Protein AF-F7NF60-F1 (afdb_monomer_lite)

Foldseek 3Di:
DVVVVVVVVVVVVVPVPQLAFLQQDWQVNCCVPQNDFQWFQFPVRDIDGPVRCVVPVVVPTHTQWTWTWDDAPNKIKIKIWGFPHPDGPTTTAKMKIFIPDWDFLQCVCSRCVSCLCQLVPPQKFKWKALDDPDDPDPPNPQSIKIKIWRQDQNHPPRNQKTKMKIFQWDDPNDHDNDP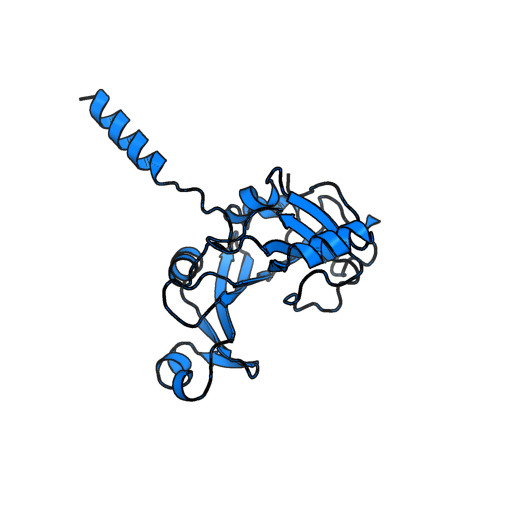VVDDLGITTRMMMIHIDGPVVVVVCVVVVRTGTDPSSND

Radius of gyration: 18.77 Å; chains: 1; bounding box: 62×38×53 Å

Organism: NCBI:txid1009370

Structure (mmCIF, N/CA/C/O backbone):
data_AF-F7NF60-F1
#
_entry.id   AF-F7NF60-F1
#
loop_
_atom_site.group_PDB
_atom_site.id
_atom_site.type_symbol
_atom_site.label_atom_id
_atom_site.label_alt_id
_atom_site.label_comp_id
_atom_site.label_asym_id
_atom_site.label_entity_id
_atom_site.label_seq_id
_atom_site.pdbx_PDB_ins_code
_atom_site.Cartn_x
_atom_site.Cartn_y
_atom_site.Cartn_z
_atom_site.occupancy
_atom_site.B_iso_or_equiv
_atom_site.auth_seq_id
_atom_site.auth_comp_id
_atom_site.auth_asym_id
_atom_site.auth_atom_id
_atom_site.pdbx_PDB_model_num
ATOM 1 N N . MET A 1 1 ? 42.560 -0.668 25.501 1.00 49.97 1 MET A N 1
ATOM 2 C CA . MET A 1 1 ? 41.989 -1.554 24.456 1.00 49.97 1 MET A CA 1
ATOM 3 C C . MET A 1 1 ? 40.495 -1.840 24.624 1.00 49.97 1 MET A C 1
ATOM 5 O O . MET A 1 1 ? 39.775 -1.665 23.655 1.00 49.97 1 MET A O 1
ATOM 9 N N . LYS A 1 2 ? 39.981 -2.180 25.821 1.00 48.38 2 LYS A N 1
ATOM 10 C CA . LYS A 1 2 ? 38.532 -2.433 26.031 1.00 48.38 2 LYS A CA 1
ATOM 11 C C . LYS A 1 2 ? 37.6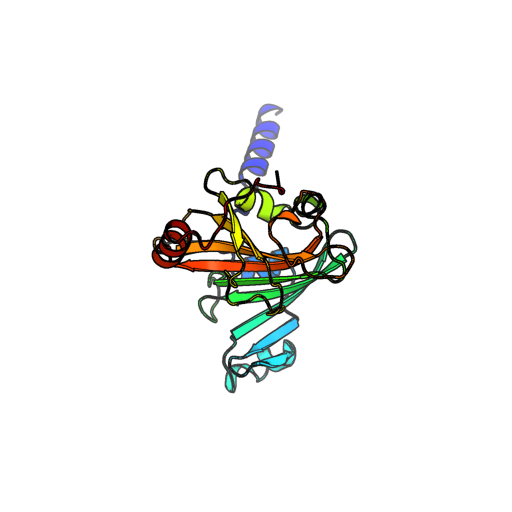06 -1.245 25.688 1.00 48.38 2 LYS A C 1
ATOM 13 O O . LYS A 1 2 ? 36.500 -1.457 25.214 1.00 48.38 2 LYS A O 1
ATOM 18 N N . LYS A 1 3 ? 38.073 -0.001 25.861 1.00 49.25 3 LYS A N 1
ATOM 19 C CA . LYS A 1 3 ? 37.287 1.220 25.581 1.00 49.25 3 LYS A CA 1
ATOM 20 C C . LYS A 1 3 ? 37.088 1.518 24.083 1.00 49.25 3 LYS A C 1
ATOM 22 O O . LYS A 1 3 ? 36.120 2.175 23.733 1.00 49.25 3 LYS A O 1
ATOM 27 N N . ILE A 1 4 ? 37.966 1.014 23.209 1.00 55.53 4 ILE A N 1
ATOM 28 C CA . ILE A 1 4 ? 37.877 1.231 21.750 1.00 55.53 4 ILE A CA 1
ATOM 29 C C . ILE A 1 4 ? 36.859 0.266 21.123 1.00 55.53 4 ILE A C 1
ATOM 31 O O . ILE A 1 4 ? 36.095 0.658 20.249 1.00 55.53 4 ILE A O 1
ATOM 35 N N . ILE A 1 5 ? 36.770 -0.964 21.642 1.00 58.00 5 ILE A N 1
ATOM 36 C CA . ILE A 1 5 ? 35.814 -1.980 21.169 1.00 58.00 5 ILE A CA 1
ATOM 37 C C . ILE A 1 5 ? 34.362 -1.543 21.434 1.00 58.00 5 ILE A C 1
ATOM 39 O O . ILE A 1 5 ? 33.498 -1.714 20.578 1.00 58.00 5 ILE A O 1
ATOM 43 N N . ILE A 1 6 ? 34.104 -0.903 22.581 1.00 56.91 6 ILE A N 1
ATOM 44 C CA . ILE A 1 6 ? 32.772 -0.384 22.935 1.00 56.91 6 ILE A CA 1
ATOM 45 C C . ILE A 1 6 ? 32.357 0.769 22.005 1.00 56.91 6 ILE A C 1
ATOM 47 O O . ILE A 1 6 ? 31.198 0.845 21.605 1.00 56.91 6 ILE A O 1
ATOM 51 N N . LEU A 1 7 ? 33.299 1.631 21.605 1.00 52.34 7 LEU A N 1
ATOM 52 C CA . LEU A 1 7 ? 33.019 2.758 20.711 1.00 52.34 7 LEU A CA 1
ATOM 53 C C . LEU A 1 7 ? 32.683 2.291 19.282 1.00 52.34 7 LEU A C 1
ATOM 55 O O . LEU A 1 7 ? 31.772 2.833 18.660 1.00 52.34 7 LEU A O 1
ATOM 59 N N . CYS A 1 8 ? 33.356 1.245 18.788 1.00 54.53 8 CYS A N 1
ATOM 60 C CA . CYS A 1 8 ? 33.035 0.635 17.495 1.00 54.53 8 CYS A CA 1
ATOM 61 C C . CYS A 1 8 ? 31.668 -0.072 17.501 1.00 54.53 8 CYS A C 1
ATOM 63 O O . CYS A 1 8 ? 30.935 0.037 16.521 1.00 54.53 8 CYS A O 1
ATOM 65 N N . MET A 1 9 ? 31.279 -0.728 18.604 1.00 50.41 9 MET A N 1
ATOM 66 C CA . MET A 1 9 ? 29.933 -1.308 18.742 1.00 50.41 9 MET A CA 1
ATOM 67 C C . MET A 1 9 ? 28.836 -0.237 18.818 1.00 50.41 9 MET A C 1
ATOM 69 O O . MET A 1 9 ? 27.800 -0.400 18.178 1.00 50.41 9 MET A O 1
ATOM 73 N N . LEU A 1 10 ? 29.061 0.878 19.526 1.00 49.94 10 LEU A N 1
ATOM 74 C CA . LEU A 1 10 ? 28.097 1.986 19.557 1.00 49.94 10 LEU A CA 1
ATOM 75 C C . LEU A 1 10 ? 27.949 2.676 18.189 1.00 49.94 10 LEU A C 1
ATOM 77 O O . LEU A 1 10 ? 26.832 3.021 17.812 1.00 49.94 10 LEU A O 1
ATOM 81 N N . MET A 1 11 ? 29.033 2.835 17.418 1.00 45.84 11 MET A N 1
ATOM 82 C CA . MET A 1 11 ? 28.955 3.380 16.051 1.00 45.84 11 MET A CA 1
ATOM 83 C C . MET A 1 11 ? 28.255 2.435 15.068 1.00 45.84 11 MET A C 1
ATOM 85 O O . MET A 1 11 ? 27.579 2.907 14.158 1.00 45.84 11 MET A O 1
ATOM 89 N N . MET A 1 12 ? 28.372 1.116 15.251 1.00 44.16 12 MET A N 1
ATOM 90 C CA . MET A 1 12 ? 27.639 0.147 14.429 1.00 44.16 12 MET A CA 1
ATOM 91 C C . MET A 1 12 ? 26.138 0.124 14.752 1.00 44.16 12 MET A C 1
ATOM 93 O O . MET A 1 12 ? 25.334 -0.047 13.840 1.00 44.16 12 MET A O 1
ATOM 97 N N . MET A 1 13 ? 25.741 0.374 16.007 1.00 44.25 13 MET A N 1
ATOM 98 C CA . MET A 1 13 ? 24.322 0.506 16.372 1.00 44.25 13 MET A CA 1
ATOM 99 C C . MET A 1 13 ? 23.700 1.844 15.942 1.00 44.25 13 MET A C 1
ATOM 101 O O . MET A 1 13 ? 22.489 1.912 15.758 1.00 44.25 13 MET A O 1
ATOM 105 N N . ALA A 1 14 ? 24.501 2.893 15.724 1.00 39.91 14 ALA A N 1
ATOM 106 C CA . ALA A 1 14 ? 24.005 4.204 15.292 1.00 39.91 14 ALA A CA 1
ATOM 107 C C . ALA A 1 14 ? 23.584 4.266 13.807 1.00 39.91 14 ALA A C 1
ATOM 109 O O . ALA A 1 14 ? 22.922 5.220 13.408 1.00 39.91 14 ALA A O 1
ATOM 110 N N . ASN A 1 15 ? 23.926 3.253 12.999 1.00 38.59 15 ASN A N 1
ATOM 111 C CA . ASN A 1 15 ? 23.536 3.159 11.585 1.00 38.59 15 ASN A CA 1
ATOM 112 C C . ASN A 1 15 ? 22.403 2.158 11.316 1.00 38.59 15 ASN A C 1
ATOM 114 O O . ASN A 1 15 ? 22.020 1.973 10.161 1.00 38.59 15 ASN A O 1
ATOM 118 N N . ALA A 1 16 ? 21.804 1.572 12.356 1.00 37.06 16 ALA A N 1
ATOM 119 C CA . ALA A 1 16 ? 20.465 1.000 12.247 1.00 37.06 16 ALA A CA 1
ATOM 120 C C . ALA A 1 16 ? 19.450 2.154 12.242 1.00 37.06 16 ALA A C 1
ATOM 122 O O . ALA A 1 16 ? 18.629 2.295 13.146 1.00 37.06 16 ALA A O 1
ATOM 123 N N . GLY A 1 17 ? 19.572 3.039 11.246 1.00 36.50 17 GLY A N 1
ATOM 124 C CA . GLY A 1 17 ? 18.551 4.024 10.945 1.00 36.50 17 GLY A CA 1
ATOM 125 C C . GLY A 1 17 ? 17.255 3.255 10.778 1.00 36.50 17 GLY A C 1
ATOM 126 O O . GLY A 1 17 ? 17.167 2.365 9.932 1.00 36.50 17 GLY A O 1
ATOM 127 N N . VAL A 1 18 ? 16.303 3.533 11.660 1.00 40.84 18 VAL A N 1
ATOM 128 C CA . VAL A 1 18 ? 14.981 2.931 11.621 1.00 40.84 18 VAL A CA 1
ATOM 129 C C . VAL A 1 18 ? 14.445 3.209 10.219 1.00 40.84 18 VAL A C 1
ATOM 131 O O . VAL A 1 18 ? 14.271 4.373 9.857 1.00 40.84 18 VAL A O 1
ATOM 134 N N . SER A 1 19 ? 14.288 2.165 9.400 1.00 38.66 19 SER A N 1
ATOM 135 C CA . SER A 1 19 ? 13.599 2.260 8.113 1.00 38.66 19 SER A CA 1
ATOM 136 C C . SER A 1 19 ? 12.158 2.631 8.437 1.00 38.66 19 SER A C 1
ATOM 138 O O . SER A 1 19 ? 11.336 1.778 8.759 1.00 38.66 19 SER A O 1
ATOM 140 N N . GLN A 1 20 ? 11.896 3.931 8.536 1.00 42.53 20 GLN A N 1
ATOM 141 C CA . GLN A 1 20 ? 10.621 4.461 8.977 1.00 42.53 20 GLN A CA 1
ATOM 142 C C . GLN A 1 20 ? 9.961 5.182 7.807 1.00 42.53 20 GLN A C 1
ATOM 144 O O . GLN A 1 20 ? 10.386 6.246 7.349 1.00 42.53 20 GLN A O 1
ATOM 149 N N . ALA A 1 21 ? 8.869 4.542 7.395 1.00 54.62 21 ALA A N 1
ATOM 150 C CA . ALA A 1 21 ? 7.923 4.860 6.340 1.00 54.62 21 ALA A CA 1
ATOM 151 C C . ALA A 1 21 ? 8.315 4.363 4.945 1.00 54.62 21 ALA A C 1
ATOM 153 O O . ALA A 1 21 ? 9.130 4.956 4.249 1.00 54.62 21 ALA A O 1
ATOM 154 N N . ALA A 1 22 ? 7.565 3.364 4.479 1.00 71.12 22 ALA A N 1
ATOM 155 C CA . ALA A 1 22 ? 7.628 2.807 3.129 1.00 71.12 22 ALA A CA 1
ATOM 156 C C . ALA A 1 22 ? 7.441 3.861 2.002 1.00 71.12 22 ALA A C 1
ATOM 158 O O . ALA A 1 22 ? 7.653 3.590 0.826 1.00 71.12 22 ALA A O 1
ATOM 159 N N . LEU A 1 23 ? 6.999 5.083 2.327 1.00 82.69 23 LEU A N 1
ATOM 160 C CA . LEU A 1 23 ? 6.849 6.195 1.376 1.00 82.69 23 LEU A CA 1
ATOM 161 C C . LEU A 1 23 ? 8.061 7.149 1.337 1.00 82.69 23 LEU A C 1
ATOM 163 O O . LEU A 1 23 ? 8.155 7.978 0.430 1.00 82.69 23 LEU A O 1
ATOM 167 N N . ASN A 1 24 ? 8.991 7.017 2.288 1.00 85.44 24 ASN A N 1
ATOM 168 C CA . ASN A 1 24 ? 10.323 7.633 2.262 1.00 85.44 24 ASN A CA 1
ATOM 169 C C . ASN A 1 24 ? 11.320 6.839 1.419 1.00 85.44 24 ASN A C 1
ATOM 171 O O . ASN A 1 24 ? 12.408 7.335 1.126 1.00 85.44 24 ASN A O 1
ATOM 175 N N . ASP A 1 25 ? 10.955 5.621 1.033 1.00 87.88 25 ASP A N 1
ATOM 176 C CA . ASP A 1 25 ? 11.783 4.787 0.186 1.00 87.88 25 ASP A CA 1
ATOM 177 C C . ASP A 1 25 ? 11.941 5.363 -1.216 1.00 87.88 25 ASP A C 1
ATOM 179 O O . ASP A 1 25 ? 11.086 6.087 -1.734 1.00 87.88 25 ASP A O 1
ATOM 183 N N . THR A 1 26 ? 13.046 4.994 -1.851 1.00 90.19 26 THR A N 1
ATOM 184 C CA . THR A 1 26 ? 13.327 5.268 -3.254 1.00 90.19 26 THR A CA 1
ATOM 185 C C . THR A 1 26 ? 13.368 3.968 -4.040 1.00 90.19 26 THR A C 1
ATOM 187 O O . THR A 1 26 ? 13.324 2.868 -3.488 1.00 90.19 26 THR A O 1
ATOM 190 N N . ARG A 1 27 ? 13.484 4.061 -5.365 1.00 87.06 27 ARG A N 1
ATOM 191 C CA . ARG A 1 27 ? 13.656 2.872 -6.208 1.00 87.06 27 ARG A CA 1
ATOM 192 C C . ARG A 1 27 ? 14.850 2.018 -5.773 1.00 87.06 27 ARG A C 1
ATOM 194 O O . ARG A 1 27 ? 14.764 0.795 -5.783 1.00 87.06 27 ARG A O 1
ATOM 201 N N . GLU A 1 28 ? 15.936 2.660 -5.357 1.00 87.50 28 GLU A N 1
ATOM 202 C CA . GLU A 1 28 ? 17.164 2.001 -4.919 1.00 87.50 28 GLU A CA 1
ATOM 203 C C . GLU A 1 28 ? 17.010 1.319 -3.554 1.00 87.50 28 GLU A C 1
ATOM 205 O O . GLU A 1 28 ? 17.554 0.233 -3.357 1.00 87.50 28 GLU A O 1
ATOM 210 N N . THR A 1 29 ? 16.293 1.926 -2.599 1.00 89.62 29 THR A N 1
ATOM 211 C CA . THR A 1 29 ? 16.038 1.275 -1.301 1.00 89.62 29 THR A CA 1
ATOM 212 C C . THR A 1 29 ? 15.074 0.101 -1.466 1.00 89.62 29 THR A C 1
ATOM 214 O O . THR A 1 29 ? 15.376 -0.985 -0.977 1.00 89.62 29 THR A O 1
ATOM 217 N N . ILE A 1 30 ? 14.018 0.259 -2.274 1.00 91.38 30 ILE A N 1
ATOM 218 C CA . ILE A 1 30 ? 13.082 -0.822 -2.612 1.00 91.38 30 ILE A CA 1
ATOM 219 C C . ILE A 1 30 ? 13.802 -2.005 -3.264 1.00 91.38 30 ILE A C 1
ATOM 221 O O . ILE A 1 30 ? 13.613 -3.146 -2.848 1.00 91.38 30 ILE A O 1
ATOM 225 N N . ALA A 1 31 ? 14.648 -1.757 -4.267 1.00 88.69 31 ALA A N 1
ATOM 226 C CA . ALA A 1 31 ? 15.387 -2.828 -4.931 1.00 88.69 31 ALA A CA 1
ATOM 227 C C . ALA A 1 31 ? 16.356 -3.550 -3.978 1.00 88.69 31 ALA A C 1
ATOM 229 O O . ALA A 1 31 ? 16.548 -4.760 -4.086 1.00 88.69 31 ALA A O 1
ATOM 230 N N . ARG A 1 32 ? 16.943 -2.822 -3.021 1.00 89.50 32 ARG A N 1
ATOM 231 C CA . ARG A 1 32 ? 17.837 -3.387 -2.003 1.00 89.50 32 ARG A CA 1
ATOM 232 C C . ARG A 1 32 ? 17.097 -4.278 -1.009 1.00 89.50 32 ARG A C 1
ATOM 234 O O . ARG A 1 32 ? 17.634 -5.305 -0.614 1.00 89.50 32 ARG A O 1
ATOM 241 N N . GLU A 1 33 ? 15.904 -3.869 -0.589 1.00 87.44 33 GLU A N 1
ATOM 242 C CA . GLU A 1 33 ? 15.136 -4.568 0.442 1.00 87.44 33 GLU A CA 1
ATOM 243 C C . GLU A 1 33 ? 14.332 -5.747 -0.120 1.00 87.44 33 GLU A C 1
ATOM 245 O O . GLU A 1 33 ? 14.333 -6.831 0.460 1.00 87.44 33 GLU A O 1
ATOM 250 N N . TYR A 1 34 ? 13.694 -5.563 -1.278 1.00 89.56 34 TYR A N 1
ATOM 251 C CA . TYR A 1 34 ? 12.741 -6.524 -1.850 1.00 89.56 34 TYR A CA 1
ATOM 252 C C . TYR A 1 34 ? 13.247 -7.198 -3.132 1.00 89.56 34 TYR A C 1
ATOM 254 O O . TYR A 1 34 ? 12.542 -8.010 -3.735 1.00 89.56 34 TYR A O 1
ATOM 262 N N . GLY A 1 35 ? 14.465 -6.865 -3.559 1.00 90.25 35 GLY A N 1
ATOM 263 C CA . GLY A 1 35 ? 15.045 -7.319 -4.815 1.00 90.25 35 GLY A CA 1
ATOM 264 C C . GLY A 1 35 ? 14.599 -6.495 -6.023 1.00 90.25 35 GLY A C 1
ATOM 265 O O . GLY A 1 35 ? 13.656 -5.702 -5.988 1.00 90.25 35 GLY A O 1
ATOM 266 N N . GLU A 1 36 ? 15.294 -6.708 -7.135 1.00 91.75 36 GLU A N 1
ATOM 267 C CA . GLU A 1 36 ? 15.008 -6.052 -8.410 1.00 91.75 36 GLU A CA 1
ATOM 268 C C . GLU A 1 36 ? 13.589 -6.342 -8.921 1.00 91.75 36 GLU A C 1
ATOM 270 O O . GLU A 1 36 ? 13.072 -7.458 -8.801 1.00 91.75 36 GLU A O 1
ATOM 275 N N . TYR A 1 37 ? 12.981 -5.341 -9.562 1.00 93.69 37 TYR A N 1
ATOM 276 C CA . TYR A 1 37 ? 11.684 -5.510 -10.212 1.00 93.69 37 TYR A CA 1
ATOM 277 C C . TYR A 1 37 ? 11.768 -6.553 -11.339 1.00 93.69 37 TYR A C 1
ATOM 279 O O . TYR A 1 37 ? 12.808 -6.753 -11.970 1.00 93.69 37 TYR A O 1
ATOM 287 N N . ARG A 1 38 ? 10.651 -7.229 -11.605 1.00 94.00 38 ARG A N 1
ATOM 288 C CA . ARG A 1 38 ? 10.525 -8.250 -12.655 1.00 94.00 38 ARG A CA 1
ATOM 289 C C . ARG A 1 38 ? 9.724 -7.748 -13.847 1.00 94.00 38 ARG A C 1
ATOM 291 O O . ARG A 1 38 ? 10.049 -8.085 -14.985 1.00 94.00 38 ARG A O 1
ATOM 298 N N . ILE A 1 39 ? 8.697 -6.944 -13.577 1.00 96.06 39 ILE A N 1
ATOM 299 C CA . ILE A 1 39 ? 7.756 -6.432 -14.574 1.00 96.06 39 ILE A CA 1
ATOM 300 C C . ILE A 1 39 ? 7.588 -4.923 -14.382 1.00 96.06 39 ILE A C 1
ATOM 302 O O . ILE A 1 39 ? 7.508 -4.443 -13.250 1.00 96.06 39 ILE A O 1
ATOM 306 N N . VAL A 1 40 ? 7.514 -4.185 -15.488 1.00 95.38 40 VAL A N 1
ATOM 307 C CA . VAL A 1 40 ? 7.021 -2.803 -15.521 1.00 95.38 40 VAL A CA 1
ATOM 308 C C . VAL A 1 40 ? 5.583 -2.823 -16.010 1.00 95.38 40 VAL A C 1
ATOM 310 O O . VAL A 1 40 ? 5.273 -3.491 -16.993 1.00 95.38 40 VAL A O 1
ATOM 313 N N . ILE A 1 41 ? 4.715 -2.100 -15.315 1.00 94.62 41 ILE A N 1
ATOM 314 C CA . ILE A 1 41 ? 3.355 -1.815 -15.764 1.00 94.62 41 ILE A CA 1
ATOM 315 C C . ILE A 1 41 ? 3.369 -0.371 -16.251 1.00 94.62 41 ILE A C 1
ATOM 317 O O . ILE A 1 41 ? 3.707 0.537 -15.481 1.00 94.62 41 ILE A O 1
ATOM 321 N N . ASP A 1 42 ? 3.071 -0.158 -17.526 1.00 93.94 42 ASP A N 1
ATOM 322 C CA . ASP A 1 42 ? 3.028 1.182 -18.101 1.00 93.94 42 ASP A CA 1
ATOM 323 C C . ASP A 1 42 ? 1.693 1.896 -17.829 1.00 93.94 42 ASP A C 1
ATOM 325 O O . ASP A 1 42 ? 0.821 1.403 -17.112 1.00 93.94 42 ASP A O 1
ATOM 329 N N . ARG A 1 43 ? 1.559 3.122 -18.338 1.00 91.69 43 ARG A N 1
ATOM 330 C CA . ARG A 1 43 ? 0.356 3.947 -18.141 1.00 91.69 43 ARG A CA 1
ATOM 331 C C . ARG A 1 43 ? -0.882 3.447 -18.883 1.00 91.69 43 ARG A C 1
ATOM 333 O O . ARG A 1 43 ? -1.971 3.881 -18.518 1.00 91.69 43 ARG A O 1
ATOM 340 N N . ASP A 1 44 ? -0.709 2.548 -19.844 1.00 92.56 44 ASP A N 1
ATOM 341 C CA . ASP A 1 44 ? -1.784 1.910 -20.602 1.00 92.56 44 ASP A CA 1
ATOM 342 C C . ASP A 1 44 ? -2.108 0.507 -20.040 1.00 92.56 44 ASP A C 1
ATOM 344 O O . ASP A 1 44 ? -2.815 -0.274 -20.672 1.00 92.56 44 ASP A O 1
ATOM 348 N N . ASP A 1 45 ? -1.598 0.197 -18.838 1.00 90.62 45 ASP A N 1
ATOM 349 C CA . ASP A 1 45 ? -1.720 -1.085 -18.130 1.00 90.62 45 ASP A CA 1
ATOM 350 C C . ASP A 1 45 ? -1.090 -2.279 -18.878 1.00 90.62 45 ASP A C 1
ATOM 352 O O . ASP A 1 45 ? -1.370 -3.446 -18.583 1.00 90.62 45 ASP A O 1
ATOM 356 N N . GLN A 1 46 ? -0.180 -2.015 -19.826 1.00 93.88 46 GLN A N 1
ATOM 357 C CA . GLN A 1 46 ? 0.594 -3.073 -20.467 1.00 93.88 46 GLN A CA 1
ATOM 358 C C . GLN A 1 46 ? 1.754 -3.508 -19.576 1.00 93.88 46 GLN A C 1
ATOM 360 O O . GLN A 1 46 ? 2.398 -2.711 -18.885 1.00 93.88 46 GLN A O 1
ATOM 365 N N . ARG A 1 47 ? 2.029 -4.813 -19.604 1.00 95.31 47 ARG A N 1
ATOM 366 C CA . ARG A 1 47 ? 3.062 -5.449 -18.787 1.00 95.31 47 ARG A CA 1
ATOM 367 C C . ARG A 1 47 ? 4.276 -5.766 -19.637 1.00 95.31 47 ARG A C 1
ATOM 369 O O . ARG A 1 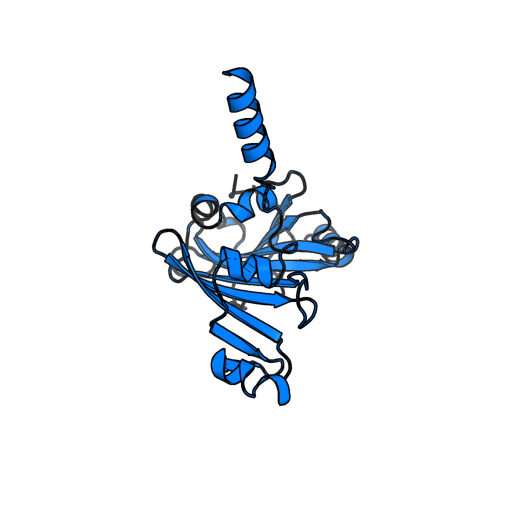47 ? 4.182 -6.514 -20.604 1.00 95.31 47 ARG A O 1
ATOM 376 N N . TRP A 1 48 ? 5.418 -5.272 -19.194 1.00 96.62 48 TRP A N 1
ATOM 377 C CA . TRP A 1 48 ? 6.701 -5.448 -19.852 1.00 96.62 48 TRP A CA 1
ATOM 378 C C . TRP A 1 48 ? 7.627 -6.237 -18.942 1.00 96.62 48 TRP A C 1
ATOM 380 O O . TRP A 1 48 ? 7.823 -5.868 -17.781 1.00 96.62 48 TRP A O 1
ATOM 390 N N . ALA A 1 49 ? 8.239 -7.304 -19.453 1.00 96.25 49 ALA A N 1
ATOM 391 C CA . ALA A 1 49 ? 9.341 -7.940 -18.740 1.00 96.25 49 ALA A CA 1
ATOM 392 C C . ALA A 1 49 ? 10.498 -6.939 -18.590 1.00 96.25 49 ALA A C 1
ATOM 394 O O . ALA A 1 49 ? 10.757 -6.160 -19.507 1.00 96.25 49 ALA A O 1
ATOM 395 N N . LYS A 1 50 ? 11.233 -6.981 -17.470 1.00 94.25 50 LYS A N 1
ATOM 396 C CA . LYS A 1 50 ? 12.354 -6.058 -17.203 1.00 94.25 50 LYS A CA 1
ATOM 397 C C . LYS A 1 50 ? 13.318 -5.917 -18.391 1.00 94.25 50 LYS A C 1
ATOM 399 O O . LYS A 1 50 ? 13.581 -4.803 -18.829 1.00 94.25 50 LYS A O 1
ATOM 404 N N . ALA A 1 51 ? 13.769 -7.034 -18.965 1.00 95.88 51 ALA A N 1
ATOM 405 C CA . ALA A 1 51 ? 14.694 -7.023 -20.103 1.00 95.88 51 ALA A CA 1
ATOM 406 C C . ALA A 1 51 ? 14.102 -6.356 -21.361 1.00 95.88 51 ALA A C 1
ATOM 408 O O . ALA A 1 51 ? 14.804 -5.671 -22.108 1.00 95.88 51 ALA A O 1
ATOM 409 N N . GLU A 1 52 ? 12.800 -6.523 -21.601 1.00 96.31 52 GLU A N 1
ATOM 410 C CA . GLU A 1 52 ? 12.116 -5.870 -22.717 1.00 96.31 52 GLU A CA 1
ATOM 411 C C . GLU A 1 52 ? 11.956 -4.367 -22.471 1.00 96.31 52 GLU A C 1
ATOM 413 O O . GLU A 1 52 ? 12.206 -3.550 -23.363 1.00 96.31 52 GLU A O 1
ATOM 418 N N . TRP A 1 53 ? 11.585 -4.000 -21.244 1.00 95.38 53 TRP A N 1
ATOM 419 C CA . TRP A 1 53 ? 11.461 -2.609 -20.840 1.00 95.38 53 TRP A CA 1
ATOM 420 C C . TRP A 1 53 ? 12.776 -1.857 -21.025 1.00 95.38 53 TRP A C 1
ATOM 422 O O . TRP A 1 53 ? 12.790 -0.815 -21.675 1.00 95.38 53 TRP A O 1
ATOM 432 N N . GLU A 1 54 ? 13.875 -2.415 -20.514 1.00 93.31 54 GLU A N 1
ATOM 433 C CA . GLU A 1 54 ? 15.207 -1.802 -20.533 1.00 93.31 54 GLU A CA 1
ATOM 434 C C . GLU A 1 54 ? 15.790 -1.699 -21.948 1.00 93.31 54 GLU A C 1
ATOM 436 O O . GLU A 1 54 ? 16.445 -0.708 -22.276 1.00 93.31 54 GLU A O 1
ATOM 441 N N . SER A 1 55 ? 15.510 -2.677 -22.814 1.00 96.19 55 SER A N 1
ATOM 442 C CA . SER A 1 55 ? 15.996 -2.662 -24.198 1.00 96.19 55 SER A CA 1
ATOM 443 C C . SER A 1 55 ? 15.208 -1.716 -25.109 1.00 96.19 55 SER A C 1
ATOM 445 O O . SER A 1 55 ? 15.815 -1.000 -25.912 1.00 96.19 55 SER A O 1
ATOM 447 N N . LYS A 1 56 ? 13.871 -1.696 -25.008 1.00 94.56 56 LYS A N 1
ATOM 448 C CA . LYS A 1 56 ? 13.022 -0.933 -25.941 1.00 94.56 56 LYS A CA 1
ATOM 449 C C . LYS A 1 56 ? 11.746 -0.335 -25.343 1.00 94.56 56 LYS A C 1
ATOM 451 O O . LYS A 1 56 ? 11.299 0.685 -25.860 1.00 94.56 56 LYS A O 1
ATOM 456 N N . GLY A 1 57 ? 11.160 -0.918 -24.295 1.00 91.12 57 GLY A N 1
ATOM 457 C CA . GLY A 1 57 ? 9.833 -0.517 -23.797 1.00 91.12 57 GLY A CA 1
ATOM 458 C C . GLY A 1 57 ? 9.742 0.961 -23.398 1.00 91.12 57 GLY A C 1
ATOM 459 O O . GLY A 1 57 ? 8.802 1.648 -23.800 1.00 91.12 57 GLY A O 1
ATOM 460 N N . TRP A 1 58 ? 10.776 1.493 -22.735 1.00 91.44 58 TRP A N 1
ATOM 461 C CA . TRP A 1 58 ? 10.826 2.901 -22.302 1.00 91.44 58 TRP A CA 1
ATOM 462 C C . TRP A 1 58 ? 10.754 3.925 -23.448 1.00 91.44 58 TRP A C 1
ATOM 464 O O . TRP A 1 58 ? 10.469 5.098 -23.213 1.00 91.44 58 TRP A O 1
ATOM 474 N N . ARG A 1 59 ? 11.022 3.507 -24.693 1.00 94.19 59 ARG A N 1
ATOM 475 C CA . ARG A 1 59 ? 10.928 4.377 -25.876 1.00 94.19 59 ARG A CA 1
ATOM 476 C C . ARG A 1 59 ? 9.489 4.577 -26.344 1.00 94.19 59 ARG A C 1
ATOM 478 O O . ARG A 1 59 ? 9.210 5.574 -27.001 1.00 94.19 59 ARG A O 1
ATOM 485 N N . TYR A 1 60 ? 8.605 3.629 -26.036 1.00 92.50 60 TYR A N 1
ATOM 486 C CA . TYR A 1 60 ? 7.227 3.598 -26.531 1.00 92.50 60 TYR A CA 1
ATOM 487 C C . TYR A 1 60 ? 6.208 3.987 -25.465 1.00 92.50 60 TYR A C 1
ATOM 489 O O . TYR A 1 60 ? 5.160 4.532 -25.799 1.00 92.50 60 TYR A O 1
ATOM 497 N N . ALA A 1 61 ? 6.521 3.742 -24.194 1.00 93.56 61 ALA A N 1
ATOM 498 C CA . ALA A 1 61 ? 5.601 3.964 -23.092 1.00 93.56 61 ALA A CA 1
ATOM 499 C C . ALA A 1 61 ? 6.301 4.587 -21.878 1.00 93.56 61 ALA A C 1
ATOM 501 O O . ALA A 1 61 ? 7.527 4.654 -21.788 1.00 93.56 61 ALA A O 1
ATOM 502 N N . LYS A 1 62 ? 5.500 5.048 -20.914 1.00 93.12 62 LYS A N 1
ATOM 503 C CA . LYS A 1 62 ? 5.983 5.553 -19.621 1.00 93.12 62 LYS A CA 1
ATOM 504 C C . LYS A 1 62 ? 5.601 4.582 -18.520 1.00 93.12 62 LYS A C 1
ATOM 506 O O . LYS A 1 62 ? 4.438 4.191 -18.441 1.00 93.12 62 LYS A O 1
ATOM 511 N N . ALA A 1 63 ? 6.541 4.269 -17.634 1.00 92.56 63 ALA A N 1
ATOM 512 C CA . ALA A 1 63 ? 6.257 3.435 -16.478 1.00 92.56 63 ALA A CA 1
ATOM 513 C C . ALA A 1 63 ? 5.185 4.091 -15.587 1.00 92.56 63 ALA A C 1
ATOM 515 O O . ALA A 1 63 ? 5.225 5.298 -15.311 1.00 92.56 63 ALA A O 1
ATOM 516 N N . ALA A 1 64 ? 4.226 3.289 -15.132 1.00 92.38 64 ALA A N 1
ATOM 517 C CA . ALA A 1 64 ? 3.267 3.662 -14.099 1.00 92.38 64 ALA A CA 1
ATOM 518 C C . ALA A 1 64 ? 3.624 3.015 -12.758 1.00 92.38 64 ALA A C 1
ATOM 520 O O . ALA A 1 64 ? 3.524 3.666 -11.714 1.00 92.38 64 ALA A O 1
ATOM 521 N N . SER A 1 65 ? 4.056 1.751 -12.782 1.00 93.81 65 SER A N 1
ATOM 522 C CA . SER A 1 65 ? 4.494 1.028 -11.591 1.00 93.81 65 SER A CA 1
ATOM 523 C C . SER A 1 65 ? 5.437 -0.132 -11.913 1.00 93.81 65 SER A C 1
ATOM 525 O O . SER A 1 65 ? 5.583 -0.551 -13.060 1.00 93.81 65 SER A O 1
ATOM 527 N N . TYR A 1 66 ? 6.086 -0.637 -10.871 1.00 94.50 66 TYR A N 1
ATOM 528 C CA . TYR A 1 66 ? 7.104 -1.674 -10.921 1.00 94.50 66 TYR A CA 1
ATOM 529 C C . TYR A 1 66 ? 6.689 -2.832 -10.025 1.00 94.50 66 TYR A C 1
ATOM 531 O O . TYR A 1 66 ? 6.308 -2.625 -8.875 1.00 94.50 66 TYR A O 1
ATOM 539 N N . TRP A 1 67 ? 6.736 -4.051 -10.549 1.00 95.12 67 TRP A N 1
ATOM 540 C CA . TRP A 1 67 ? 6.323 -5.248 -9.830 1.00 95.12 67 TRP A CA 1
ATOM 541 C C . TRP A 1 67 ? 7.542 -6.061 -9.377 1.00 95.12 67 TRP A C 1
ATOM 543 O O . TRP A 1 67 ? 8.359 -6.494 -10.190 1.00 95.12 67 TRP A O 1
ATOM 553 N N . HIS A 1 68 ? 7.628 -6.275 -8.065 1.00 94.94 68 HIS A N 1
ATOM 554 C CA . HIS A 1 68 ? 8.601 -7.086 -7.340 1.00 94.94 68 HIS A CA 1
ATOM 555 C C . HIS A 1 68 ? 7.949 -8.366 -6.791 1.00 94.94 68 HIS A C 1
ATOM 557 O O . HIS A 1 68 ? 6.759 -8.387 -6.466 1.00 94.94 68 HIS A O 1
ATOM 563 N N . MET A 1 69 ? 8.737 -9.432 -6.654 1.00 94.31 69 MET A N 1
ATOM 564 C CA . MET A 1 69 ? 8.311 -10.683 -6.020 1.00 94.31 69 MET A CA 1
ATOM 565 C C . MET A 1 69 ? 9.378 -11.149 -5.039 1.00 94.31 69 MET A C 1
ATOM 567 O O . MET A 1 69 ? 10.552 -11.225 -5.404 1.00 94.31 69 MET A O 1
ATOM 571 N N . PHE A 1 70 ? 8.959 -11.488 -3.826 1.00 94.25 70 PHE A N 1
ATOM 572 C CA . PHE A 1 70 ? 9.838 -11.955 -2.758 1.00 94.25 70 PHE A CA 1
ATOM 573 C C . PHE A 1 70 ? 9.094 -12.908 -1.816 1.00 94.25 70 PHE A C 1
ATOM 575 O O . PHE A 1 70 ? 7.885 -13.097 -1.934 1.00 94.25 70 PHE A O 1
ATOM 582 N N . TRP A 1 71 ? 9.827 -13.520 -0.887 1.00 94.06 71 TRP A N 1
ATOM 583 C CA . TRP A 1 71 ? 9.287 -14.445 0.107 1.00 94.06 71 TRP A CA 1
ATOM 584 C C . TRP A 1 71 ? 9.430 -13.857 1.513 1.00 94.06 71 TRP A C 1
ATOM 586 O O . TRP A 1 71 ? 10.491 -13.339 1.864 1.00 94.06 71 TRP A O 1
ATOM 596 N N . ARG A 1 72 ? 8.386 -13.974 2.337 1.00 91.38 72 ARG A N 1
ATOM 597 C CA . ARG A 1 72 ? 8.409 -13.642 3.772 1.00 91.38 72 ARG A CA 1
ATOM 598 C C . ARG A 1 72 ? 7.823 -14.811 4.548 1.00 91.38 72 ARG A C 1
ATOM 600 O O . ARG A 1 72 ? 6.687 -15.188 4.295 1.00 91.38 72 ARG A O 1
ATOM 607 N N . GLN A 1 73 ? 8.594 -15.386 5.472 1.00 93.31 73 GLN A N 1
ATOM 608 C CA . GLN A 1 73 ? 8.136 -16.488 6.336 1.00 93.31 73 GLN A CA 1
ATOM 609 C C . GLN A 1 73 ? 7.483 -17.655 5.562 1.00 93.31 73 GLN A C 1
ATOM 611 O O . GLN A 1 73 ? 6.488 -18.223 5.994 1.00 93.31 73 GLN A O 1
ATOM 616 N N . GLY A 1 74 ? 8.012 -17.988 4.379 1.00 93.56 74 GLY A N 1
ATOM 617 C CA . GLY A 1 74 ? 7.454 -19.048 3.528 1.00 93.56 74 GLY A CA 1
ATOM 618 C C . GLY A 1 74 ? 6.201 -18.668 2.729 1.00 93.56 74 GLY A C 1
ATOM 619 O O . GLY A 1 74 ? 5.641 -19.532 2.068 1.00 93.56 74 GLY A O 1
ATOM 620 N N . ASN A 1 75 ? 5.782 -17.401 2.739 1.00 94.69 75 ASN A N 1
ATOM 621 C CA . ASN A 1 75 ? 4.665 -16.880 1.951 1.00 94.69 75 ASN A CA 1
ATOM 622 C C . ASN A 1 75 ? 5.194 -16.025 0.791 1.00 94.69 75 ASN A C 1
ATOM 624 O O . ASN A 1 75 ? 6.020 -15.126 1.011 1.00 94.69 75 ASN A O 1
ATOM 628 N N . ALA A 1 76 ? 4.751 -16.301 -0.436 1.00 95.56 76 ALA A N 1
ATOM 629 C CA . ALA A 1 76 ? 5.107 -15.479 -1.582 1.00 95.56 76 ALA A CA 1
ATOM 630 C C . ALA A 1 76 ? 4.345 -14.147 -1.540 1.00 95.56 76 ALA A C 1
ATOM 632 O O . ALA A 1 76 ? 3.135 -14.098 -1.310 1.00 95.56 76 ALA A O 1
ATOM 633 N N . VAL A 1 77 ? 5.060 -13.050 -1.785 1.00 95.25 77 VAL A N 1
ATOM 634 C CA . VAL A 1 77 ? 4.508 -11.695 -1.786 1.00 95.25 77 VAL A CA 1
ATOM 635 C C . VAL A 1 77 ? 4.783 -11.039 -3.130 1.00 95.25 77 VAL A C 1
ATOM 637 O O . VAL A 1 77 ? 5.927 -10.915 -3.576 1.00 95.25 77 VAL A O 1
ATOM 640 N N . GLN A 1 78 ? 3.710 -10.585 -3.769 1.00 95.06 78 GLN A N 1
ATOM 641 C CA . GLN A 1 78 ? 3.764 -9.672 -4.898 1.00 95.06 78 GLN A CA 1
ATOM 642 C C . GLN A 1 78 ? 3.662 -8.242 -4.376 1.00 95.06 78 GLN A C 1
ATOM 644 O O . GLN A 1 78 ? 2.704 -7.895 -3.692 1.00 95.06 78 GLN A O 1
ATOM 649 N N . MET A 1 79 ? 4.603 -7.393 -4.778 1.00 95.25 79 MET A N 1
ATOM 650 C CA . MET A 1 79 ? 4.574 -5.969 -4.469 1.00 95.25 79 MET A CA 1
ATOM 651 C C . MET A 1 79 ? 4.591 -5.137 -5.748 1.00 95.25 79 MET A C 1
ATOM 653 O O . MET A 1 79 ? 5.463 -5.306 -6.595 1.00 95.25 79 MET A O 1
ATOM 657 N N . THR A 1 80 ? 3.638 -4.224 -5.901 1.00 94.69 80 THR A N 1
ATOM 658 C CA . THR A 1 80 ? 3.627 -3.217 -6.966 1.00 94.69 80 THR A CA 1
ATOM 659 C C . THR A 1 80 ? 3.943 -1.852 -6.367 1.00 94.69 80 THR A C 1
ATOM 661 O O . THR A 1 80 ? 3.257 -1.423 -5.444 1.00 94.69 80 THR A O 1
ATOM 664 N N . VAL A 1 81 ? 4.944 -1.159 -6.906 1.00 94.50 81 VAL A N 1
ATOM 665 C CA . VAL A 1 81 ? 5.416 0.138 -6.409 1.00 94.50 81 VAL A CA 1
ATOM 666 C C . VAL A 1 81 ? 5.294 1.194 -7.498 1.00 94.50 81 VAL A C 1
ATOM 668 O O . VAL A 1 81 ? 5.776 1.020 -8.616 1.00 94.50 81 VAL A O 1
ATOM 671 N N . ALA A 1 82 ? 4.648 2.308 -7.175 1.00 93.62 82 ALA A N 1
ATOM 672 C CA . ALA A 1 82 ? 4.603 3.499 -8.009 1.00 93.62 82 ALA A CA 1
ATOM 673 C C . ALA A 1 82 ? 5.474 4.589 -7.381 1.00 93.62 82 ALA A C 1
ATOM 675 O O . ALA A 1 82 ? 5.377 4.842 -6.181 1.00 93.62 82 ALA A O 1
ATOM 676 N N . TYR A 1 83 ? 6.264 5.278 -8.199 1.00 91.81 83 TYR A N 1
ATOM 677 C CA . TYR A 1 83 ? 7.147 6.365 -7.766 1.00 91.81 83 TYR A CA 1
ATOM 678 C C . TYR A 1 83 ? 6.606 7.728 -8.210 1.00 91.81 83 TYR A C 1
ATOM 680 O O . TYR A 1 83 ? 5.763 7.821 -9.105 1.00 91.81 83 TYR A O 1
ATOM 688 N N . ASP A 1 84 ? 7.091 8.799 -7.580 1.00 88.50 84 ASP A N 1
ATOM 689 C CA . ASP A 1 84 ? 6.746 10.179 -7.949 1.00 88.50 84 ASP A CA 1
ATOM 690 C C . ASP A 1 84 ? 7.141 10.536 -9.385 1.00 88.50 84 ASP A C 1
ATOM 692 O O . ASP A 1 84 ? 6.427 11.261 -10.079 1.00 88.50 84 ASP A O 1
ATOM 696 N N . ALA A 1 85 ? 8.285 10.022 -9.822 1.00 84.56 85 ALA A N 1
ATOM 697 C CA . ALA A 1 85 ? 8.811 10.206 -11.158 1.00 84.56 85 ALA A CA 1
ATOM 698 C C . ALA A 1 85 ? 9.606 8.969 -11.579 1.00 84.56 85 ALA A C 1
ATOM 700 O O . ALA A 1 85 ? 10.024 8.159 -10.752 1.00 84.56 85 ALA A O 1
ATOM 701 N N . ASP A 1 86 ? 9.837 8.847 -12.882 1.00 76.06 86 ASP A N 1
ATOM 702 C CA . ASP A 1 86 ? 10.654 7.781 -13.456 1.00 76.06 86 ASP A CA 1
ATOM 703 C C . ASP A 1 86 ? 12.129 8.211 -13.532 1.00 76.06 86 ASP A C 1
ATOM 705 O O . ASP A 1 86 ? 12.690 8.413 -14.606 1.00 76.06 86 ASP A O 1
ATOM 709 N N . LYS A 1 87 ? 12.735 8.475 -12.367 1.00 77.94 87 LYS A N 1
ATOM 710 C CA . LYS A 1 87 ? 14.157 8.843 -12.238 1.00 77.94 87 LYS A CA 1
ATOM 711 C C . LYS A 1 87 ? 14.768 8.300 -10.938 1.00 77.94 87 LYS A C 1
ATOM 713 O O . LYS A 1 87 ? 14.015 8.122 -9.972 1.00 77.94 87 LYS A O 1
ATOM 718 N N . PRO A 1 88 ? 16.099 8.099 -10.880 1.00 74.19 88 PRO A N 1
ATOM 719 C CA . PRO A 1 88 ? 16.791 7.688 -9.658 1.00 74.19 88 PRO A CA 1
ATOM 720 C C . PRO A 1 88 ? 16.482 8.599 -8.464 1.00 74.19 88 PRO A C 1
ATOM 722 O O . PRO A 1 88 ? 16.293 9.809 -8.635 1.00 74.19 88 PRO A O 1
ATOM 725 N N . GLY A 1 89 ? 16.395 8.018 -7.267 1.00 81.88 89 GLY A N 1
ATOM 726 C CA . GLY A 1 89 ? 16.081 8.742 -6.029 1.00 81.88 89 GLY A CA 1
ATOM 727 C C . GLY A 1 89 ? 14.645 9.273 -5.923 1.00 81.88 89 GLY A C 1
ATOM 728 O O . GLY A 1 89 ? 14.341 10.024 -4.999 1.00 81.88 89 GLY A O 1
ATOM 729 N N . SER A 1 90 ? 13.745 8.923 -6.852 1.00 86.62 90 SER A N 1
ATOM 730 C CA . SER A 1 90 ? 12.327 9.278 -6.720 1.00 86.62 90 SER A CA 1
ATOM 731 C C . SER A 1 90 ? 11.694 8.524 -5.562 1.00 86.62 90 SER A C 1
ATOM 733 O O . SER A 1 90 ? 11.794 7.299 -5.494 1.00 86.62 90 SER A O 1
ATOM 735 N N . PHE A 1 91 ? 10.995 9.259 -4.701 1.00 90.75 91 PHE A N 1
ATOM 736 C CA . PHE A 1 91 ? 10.270 8.668 -3.588 1.00 90.75 91 PHE A CA 1
ATOM 737 C C . PHE A 1 91 ? 9.103 7.806 -4.059 1.00 90.75 91 PHE A C 1
ATOM 739 O O . PHE A 1 91 ? 8.457 8.079 -5.083 1.00 90.75 91 PHE A O 1
ATOM 746 N N . VAL A 1 92 ? 8.814 6.779 -3.270 1.00 91.88 92 VAL A N 1
ATOM 747 C CA . VAL A 1 92 ? 7.619 5.962 -3.405 1.00 91.88 92 VAL A CA 1
ATOM 748 C C . VAL A 1 92 ? 6.376 6.836 -3.214 1.00 91.88 92 VAL A C 1
ATOM 750 O O . VAL A 1 92 ? 6.224 7.593 -2.257 1.00 91.88 92 VAL A O 1
ATOM 753 N N . ARG A 1 93 ? 5.448 6.721 -4.160 1.00 91.44 93 ARG A N 1
ATOM 754 C CA . ARG A 1 93 ? 4.122 7.341 -4.107 1.00 91.44 93 ARG A CA 1
ATOM 755 C C . ARG A 1 93 ? 3.087 6.400 -3.508 1.00 91.44 93 ARG A C 1
ATOM 757 O O . ARG A 1 93 ? 2.211 6.861 -2.775 1.00 91.44 93 ARG A O 1
ATOM 764 N N . ALA A 1 94 ? 3.137 5.136 -3.911 1.00 92.88 94 ALA A N 1
ATOM 765 C CA . ALA A 1 94 ? 2.217 4.108 -3.467 1.00 92.88 94 ALA A CA 1
ATOM 766 C C . ALA A 1 94 ? 2.853 2.725 -3.605 1.00 92.88 94 ALA A C 1
ATOM 768 O O . ALA A 1 94 ? 3.631 2.483 -4.529 1.00 92.88 94 ALA A O 1
ATOM 769 N N . GLN A 1 95 ? 2.465 1.825 -2.715 1.00 94.25 95 GLN A N 1
ATOM 770 C CA . GLN A 1 95 ? 2.811 0.415 -2.726 1.00 94.25 95 GLN A CA 1
ATOM 7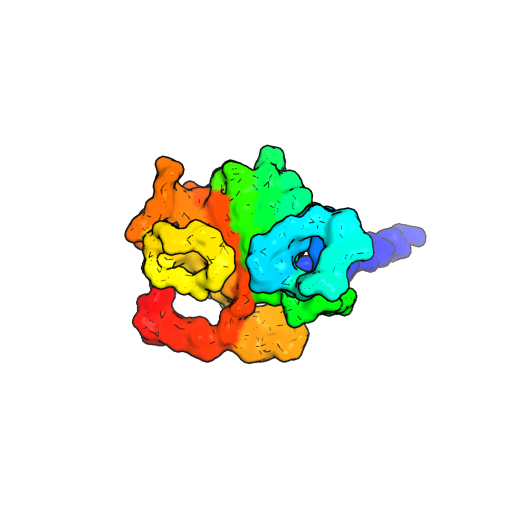71 C C . GLN A 1 95 ? 1.546 -0.414 -2.570 1.00 94.25 95 GLN A C 1
ATOM 773 O O . GLN A 1 95 ? 0.590 0.003 -1.912 1.00 94.25 95 GLN A O 1
ATOM 778 N N . ARG A 1 96 ? 1.552 -1.599 -3.162 1.00 93.94 96 ARG A N 1
ATOM 779 C CA . ARG A 1 96 ? 0.485 -2.585 -3.048 1.00 93.94 96 ARG A CA 1
ATOM 780 C C . ARG A 1 96 ? 1.100 -3.952 -2.871 1.00 93.94 96 ARG A C 1
ATOM 782 O O . ARG A 1 96 ? 1.899 -4.353 -3.709 1.00 93.94 96 ARG A O 1
ATOM 789 N N . TYR A 1 97 ? 0.681 -4.653 -1.835 1.00 94.25 97 TYR A N 1
ATOM 790 C CA . TYR A 1 97 ? 1.166 -5.966 -1.458 1.00 94.25 97 TYR A CA 1
ATOM 791 C C . TYR A 1 97 ? 0.023 -6.961 -1.565 1.00 94.25 97 TYR A C 1
ATOM 793 O O . TYR A 1 97 ? -1.045 -6.742 -0.996 1.00 94.25 97 TYR A O 1
ATOM 801 N N . ILE A 1 98 ? 0.257 -8.051 -2.283 1.00 93.00 98 ILE A N 1
ATOM 802 C CA . ILE A 1 98 ? -0.659 -9.180 -2.408 1.00 93.00 98 ILE A CA 1
ATOM 803 C C . ILE A 1 98 ? 0.092 -10.403 -1.900 1.00 93.00 98 ILE A C 1
ATOM 805 O O . ILE A 1 98 ? 1.170 -10.726 -2.406 1.00 93.00 98 ILE A O 1
ATOM 809 N N . MET A 1 99 ? -0.466 -11.052 -0.885 1.00 92.00 99 MET A N 1
ATOM 810 C CA . MET A 1 99 ? 0.101 -12.265 -0.303 1.00 92.00 99 MET A CA 1
ATOM 811 C C . MET A 1 99 ? -0.547 -13.486 -0.950 1.00 92.00 99 MET A C 1
ATOM 813 O O . MET A 1 99 ? -1.757 -13.493 -1.186 1.00 92.00 99 MET A O 1
ATOM 817 N N . GLU A 1 100 ? 0.250 -14.516 -1.229 1.00 92.81 100 GLU A N 1
ATOM 818 C CA . GLU A 1 100 ? -0.253 -15.795 -1.738 1.00 92.81 100 GLU A CA 1
ATOM 819 C C . GLU A 1 100 ? -1.231 -16.427 -0.741 1.00 92.81 100 GLU A C 1
ATOM 821 O O . GLU A 1 100 ? -2.344 -16.802 -1.109 1.00 92.81 100 GLU A O 1
ATOM 826 N N . THR A 1 101 ? -0.844 -16.465 0.536 1.00 92.81 101 THR A N 1
ATOM 827 C CA . THR A 1 101 ? -1.713 -16.892 1.638 1.00 92.81 101 THR A CA 1
ATOM 828 C C . THR A 1 101 ? -2.077 -15.696 2.524 1.00 92.81 101 THR A C 1
ATOM 830 O O . THR A 1 101 ? -1.173 -14.965 2.935 1.00 92.81 101 THR A O 1
ATOM 833 N N . PRO A 1 102 ? -3.363 -15.472 2.860 1.00 92.75 102 PRO A N 1
ATOM 834 C CA . PRO A 1 102 ? -3.745 -14.441 3.820 1.00 92.75 102 PRO A CA 1
ATOM 835 C C . PRO A 1 102 ? -3.091 -14.664 5.188 1.00 92.75 102 PRO A C 1
ATOM 837 O O . PRO A 1 102 ? -3.015 -15.795 5.666 1.00 92.75 102 PRO A O 1
ATOM 840 N N . ILE A 1 103 ? -2.658 -13.585 5.836 1.00 93.56 103 ILE A N 1
ATOM 841 C CA . ILE A 1 103 ? -2.033 -13.626 7.167 1.00 93.56 103 ILE A CA 1
ATOM 842 C C . ILE A 1 103 ? -2.957 -12.995 8.197 1.00 93.56 103 ILE A C 1
ATOM 844 O O . ILE A 1 103 ? -3.677 -12.057 7.870 1.00 93.56 103 ILE A O 1
ATOM 848 N N . LYS A 1 104 ? -2.937 -13.451 9.448 1.00 93.50 104 LYS A N 1
ATOM 849 C CA . LYS A 1 104 ? -3.706 -12.781 10.503 1.00 93.50 104 LYS A CA 1
ATOM 850 C C . LYS A 1 104 ? -3.088 -11.429 10.846 1.00 93.50 104 LYS A C 1
ATOM 852 O O . LYS A 1 104 ? -1.868 -11.279 10.796 1.00 93.50 104 LYS A O 1
ATOM 857 N N . ILE A 1 105 ? -3.912 -10.465 11.252 1.00 92.50 105 ILE A N 1
ATOM 858 C CA . ILE A 1 105 ? -3.438 -9.134 11.654 1.00 92.50 105 ILE A CA 1
ATOM 859 C C . ILE A 1 105 ? -2.405 -9.202 12.785 1.00 92.50 105 ILE A C 1
ATOM 861 O O . ILE A 1 105 ? -1.376 -8.537 12.708 1.00 92.50 105 ILE A O 1
ATOM 865 N N . LYS A 1 106 ? -2.608 -10.078 13.774 1.00 91.38 106 LYS A N 1
ATOM 866 C CA . LYS A 1 106 ? -1.650 -10.292 14.869 1.00 91.38 106 LYS A CA 1
ATOM 867 C C . LYS A 1 106 ? -0.274 -10.785 14.409 1.00 91.38 106 LYS A C 1
ATOM 869 O O . LYS A 1 106 ? 0.723 -10.547 15.083 1.00 91.38 106 LYS A O 1
ATOM 874 N N . ASP A 1 107 ? -0.207 -11.443 13.252 1.00 92.38 107 ASP A N 1
ATOM 875 C CA . ASP A 1 107 ? 1.040 -11.956 12.685 1.00 92.38 107 ASP A CA 1
ATOM 876 C C . ASP A 1 107 ? 1.708 -10.932 11.754 1.00 92.38 107 ASP A C 1
ATOM 878 O O . ASP A 1 107 ? 2.827 -11.158 11.293 1.00 92.38 107 ASP A O 1
ATOM 882 N N . PHE A 1 108 ? 1.068 -9.787 11.487 1.00 92.12 108 PHE A N 1
ATOM 883 C CA . PHE A 1 108 ? 1.530 -8.801 10.509 1.00 92.12 108 PHE A CA 1
ATOM 884 C C . PHE A 1 108 ? 2.964 -8.332 10.777 1.00 92.12 108 PHE A C 1
ATOM 886 O O . PHE A 1 108 ? 3.777 -8.279 9.854 1.00 92.12 108 PHE A O 1
ATOM 893 N N . ARG A 1 109 ? 3.317 -8.095 12.047 1.00 91.25 109 ARG A N 1
ATOM 894 C CA . ARG A 1 109 ? 4.677 -7.719 12.470 1.00 91.25 109 ARG A CA 1
ATOM 895 C C . ARG A 1 109 ? 5.735 -8.761 12.094 1.00 91.25 109 ARG A C 1
ATOM 897 O O . ARG A 1 109 ? 6.877 -8.402 11.827 1.00 91.25 109 ARG A O 1
ATOM 904 N N . THR A 1 110 ? 5.379 -10.040 12.071 1.00 92.06 110 THR A N 1
ATOM 905 C CA . THR A 1 110 ? 6.301 -11.130 11.717 1.00 92.06 110 THR A CA 1
ATOM 906 C C . THR A 1 110 ? 6.605 -11.144 10.215 1.00 92.06 110 THR A C 1
ATOM 908 O O . THR A 1 110 ? 7.708 -11.521 9.808 1.00 92.06 110 THR A O 1
ATOM 911 N N . TYR A 1 111 ? 5.642 -10.720 9.391 1.00 92.56 111 TYR A N 1
ATOM 912 C CA . TYR A 1 111 ? 5.773 -10.669 7.932 1.00 92.56 111 TYR A CA 1
ATOM 913 C C . TYR A 1 111 ? 6.350 -9.341 7.420 1.00 92.56 111 TYR A C 1
ATOM 915 O O . TYR A 1 111 ? 7.143 -9.364 6.477 1.00 92.56 111 TYR A O 1
ATOM 923 N N . PHE A 1 112 ? 5.980 -8.218 8.043 1.00 91.75 112 PHE A N 1
ATOM 924 C CA . PHE A 1 112 ? 6.361 -6.856 7.647 1.00 91.75 112 PHE A CA 1
ATOM 925 C C . PHE A 1 112 ? 6.848 -6.029 8.855 1.00 91.75 112 PHE A C 1
ATOM 927 O O . PHE A 1 112 ? 6.224 -5.023 9.215 1.00 91.75 112 PHE A O 1
ATOM 934 N N . PRO A 1 113 ? 7.938 -6.446 9.530 1.00 88.56 113 PRO A N 1
ATOM 935 C CA . PRO A 1 113 ? 8.457 -5.755 10.715 1.00 88.56 113 PRO A CA 1
ATOM 936 C C . PRO A 1 113 ? 8.831 -4.289 10.451 1.00 88.56 113 PRO A C 1
ATOM 938 O O . PRO A 1 113 ? 8.726 -3.459 11.349 1.00 88.56 113 PRO A O 1
ATOM 941 N N . GLU A 1 114 ? 9.219 -3.951 9.224 1.00 85.81 114 GLU A N 1
ATOM 942 C CA . GLU A 1 114 ? 9.543 -2.597 8.767 1.00 85.81 114 GLU A CA 1
ATOM 943 C C . GLU A 1 114 ? 8.351 -1.625 8.818 1.00 85.81 114 GLU A C 1
ATOM 945 O O . GLU A 1 114 ? 8.532 -0.413 8.930 1.00 85.81 114 GLU A O 1
ATOM 950 N N . LEU A 1 115 ? 7.118 -2.140 8.777 1.00 88.94 115 LEU A N 1
ATOM 951 C CA . LEU A 1 115 ? 5.899 -1.328 8.825 1.00 88.94 115 LEU A CA 1
ATOM 952 C C . LEU A 1 115 ? 5.370 -1.129 10.247 1.00 88.94 115 LEU A C 1
ATOM 954 O O . LEU A 1 115 ? 4.524 -0.260 10.466 1.00 88.94 115 LEU A O 1
ATOM 958 N N . GLU A 1 116 ? 5.862 -1.899 11.218 1.00 85.75 116 GLU A N 1
ATOM 959 C CA . GLU A 1 116 ? 5.410 -1.818 12.609 1.00 85.75 116 GLU A CA 1
ATOM 960 C C . GLU A 1 116 ? 5.566 -0.409 13.195 1.00 85.75 116 GLU A C 1
ATOM 962 O O . GLU A 1 116 ? 4.570 0.109 13.703 1.00 85.75 116 GLU A O 1
ATOM 967 N N . PRO A 1 117 ? 6.702 0.299 13.027 1.00 84.88 117 PRO A N 1
ATOM 968 C CA . PRO A 1 117 ? 6.843 1.612 13.641 1.00 84.88 117 PRO A CA 1
ATOM 969 C C . PRO A 1 117 ? 5.897 2.660 13.040 1.00 84.88 117 PRO A C 1
ATOM 971 O O . PRO A 1 117 ? 5.564 3.652 13.686 1.00 84.88 117 PRO A O 1
ATOM 974 N N . LEU A 1 118 ? 5.455 2.438 11.798 1.00 85.00 118 LEU A N 1
ATOM 975 C CA . LEU A 1 118 ? 4.487 3.287 11.115 1.00 85.00 118 LEU A CA 1
ATOM 976 C C . LEU A 1 118 ? 3.073 3.051 11.670 1.00 85.00 118 LEU A C 1
ATOM 978 O O . LEU A 1 118 ? 2.365 4.004 11.985 1.00 85.00 118 LEU A O 1
ATOM 982 N N . ILE A 1 119 ? 2.678 1.786 11.821 1.00 87.31 119 ILE A N 1
ATOM 983 C CA . ILE A 1 119 ? 1.330 1.392 12.254 1.00 87.31 119 ILE A CA 1
ATOM 984 C C . ILE A 1 119 ? 1.137 1.560 13.769 1.00 87.31 119 ILE A C 1
ATOM 986 O O . ILE A 1 119 ? 0.040 1.885 14.231 1.00 87.31 119 ILE A O 1
ATOM 990 N N . ALA A 1 120 ? 2.199 1.371 14.549 1.00 84.38 120 ALA A N 1
ATOM 991 C CA . ALA A 1 120 ? 2.198 1.543 15.997 1.00 84.38 120 ALA A CA 1
ATOM 992 C C . ALA A 1 120 ? 2.436 3.000 16.436 1.00 84.38 120 ALA A C 1
ATOM 994 O O . ALA A 1 120 ? 2.332 3.291 17.632 1.00 84.38 120 ALA A O 1
ATOM 995 N N . SER A 1 121 ? 2.720 3.912 15.493 1.00 87.19 121 SER A N 1
ATOM 996 C CA . SER A 1 121 ? 2.976 5.329 15.768 1.00 87.19 121 SER A CA 1
ATOM 997 C C . SER A 1 121 ? 1.878 5.940 16.652 1.00 87.19 121 SER A C 1
ATOM 999 O O . SER A 1 121 ? 0.691 5.689 16.430 1.00 87.19 121 SER A O 1
ATOM 1001 N N . PRO A 1 122 ? 2.219 6.802 17.629 1.00 87.88 122 PRO A N 1
ATOM 1002 C CA . PRO A 1 122 ? 1.218 7.534 18.404 1.00 87.88 122 PRO A CA 1
ATOM 1003 C C . PRO A 1 122 ? 0.372 8.484 17.541 1.00 87.88 122 PRO A C 1
ATOM 1005 O O . PRO A 1 122 ? -0.663 8.957 17.999 1.00 87.88 122 PRO A O 1
ATOM 1008 N N . LYS A 1 123 ? 0.795 8.767 16.300 1.00 91.44 123 LYS A N 1
ATOM 1009 C CA . LYS A 1 123 ? 0.032 9.563 15.326 1.00 91.44 123 LYS A CA 1
ATOM 1010 C C . LYS A 1 123 ? -0.780 8.703 14.350 1.00 91.44 123 LYS A C 1
ATOM 1012 O O . LYS A 1 123 ? -1.314 9.240 13.378 1.00 91.44 123 LYS A O 1
ATOM 1017 N N . ALA A 1 124 ? -0.837 7.391 14.573 1.00 93.25 124 ALA A N 1
ATOM 1018 C CA . ALA A 1 124 ? -1.640 6.469 13.787 1.00 93.25 124 ALA A CA 1
ATOM 1019 C C . ALA A 1 124 ? -3.078 6.390 14.327 1.00 93.25 124 ALA A C 1
ATOM 1021 O O . ALA A 1 124 ? -3.292 6.156 15.514 1.00 93.25 124 ALA A O 1
ATOM 1022 N N . LEU A 1 125 ? -4.053 6.534 13.433 1.00 94.50 125 LEU A N 1
ATOM 1023 C CA . LEU A 1 125 ? -5.479 6.319 13.669 1.00 94.50 125 LEU A CA 1
ATOM 1024 C C . LEU A 1 125 ? -5.901 5.045 12.932 1.00 94.50 125 LEU A C 1
ATOM 1026 O O . LEU A 1 125 ? -5.806 4.987 11.705 1.00 94.50 125 LEU A O 1
ATOM 1030 N N . SER A 1 126 ? -6.348 4.028 13.670 1.00 94.75 126 SER A N 1
ATOM 1031 C CA . SER A 1 126 ? -6.907 2.799 13.090 1.00 94.75 126 SER A CA 1
ATOM 1032 C C . SER A 1 126 ? -8.407 2.962 12.887 1.00 94.75 126 SER A C 1
ATOM 1034 O O . SER A 1 126 ? -9.104 3.442 13.777 1.00 94.75 126 SER A O 1
ATOM 1036 N N . PHE A 1 127 ? -8.915 2.580 11.721 1.00 94.62 127 PHE A N 1
ATOM 1037 C CA . PHE A 1 127 ? -10.319 2.777 11.380 1.00 94.62 127 PHE A CA 1
ATOM 1038 C C . PHE A 1 127 ? -10.860 1.674 10.471 1.00 94.62 127 PHE A C 1
ATOM 1040 O O . PHE A 1 127 ? -10.121 0.891 9.872 1.00 94.62 127 PHE A O 1
ATOM 1047 N N . THR A 1 128 ? -12.178 1.654 10.331 1.00 93.31 128 THR A N 1
ATOM 1048 C CA . THR A 1 128 ? -12.902 0.884 9.322 1.00 93.31 128 THR A CA 1
ATOM 1049 C C . THR A 1 128 ? -13.714 1.818 8.442 1.00 93.31 128 THR A C 1
ATOM 1051 O O . THR A 1 128 ? -14.154 2.883 8.877 1.00 93.31 128 THR A O 1
ATOM 1054 N N . SER A 1 129 ? -13.896 1.434 7.185 1.00 90.19 129 SER A N 1
ATOM 1055 C CA . SER A 1 129 ? -14.650 2.214 6.211 1.00 90.19 129 SER A CA 1
ATOM 1056 C C . SER A 1 129 ? -15.422 1.286 5.284 1.00 90.19 129 SER A C 1
ATOM 1058 O O . SER A 1 129 ? -14.859 0.337 4.736 1.00 90.19 129 SER A O 1
ATOM 1060 N N . GLU A 1 130 ? -16.703 1.582 5.083 1.00 86.88 130 GLU A N 1
ATOM 1061 C CA . GLU A 1 130 ? -17.549 0.910 4.083 1.00 86.88 130 GLU A CA 1
ATOM 1062 C C . GLU A 1 130 ? -17.333 1.484 2.673 1.00 86.88 130 GLU A C 1
ATOM 1064 O O . GLU A 1 130 ? -17.701 0.891 1.660 1.00 86.88 130 GLU A O 1
ATOM 1069 N N . LYS A 1 131 ? -16.691 2.655 2.588 1.00 82.00 131 LYS A N 1
ATOM 1070 C CA . LYS A 1 131 ? -16.205 3.236 1.334 1.00 82.00 131 LYS A CA 1
ATOM 1071 C C . LYS A 1 131 ? -14.741 2.871 1.143 1.00 82.00 131 LYS A C 1
ATOM 1073 O O . LYS A 1 131 ? -13.980 2.851 2.107 1.00 82.00 131 LYS A O 1
ATOM 1078 N N . LYS A 1 132 ? -14.309 2.651 -0.100 1.00 73.69 132 LYS A N 1
ATOM 1079 C CA . LYS A 1 132 ? -12.900 2.370 -0.409 1.00 73.69 132 LYS A CA 1
ATOM 1080 C C . LYS A 1 132 ? -12.025 3.567 0.023 1.00 73.69 132 LYS A C 1
ATOM 1082 O O . LYS A 1 132 ? -12.150 4.634 -0.582 1.00 73.69 132 LYS A O 1
ATOM 1087 N N . PRO A 1 133 ? -11.152 3.432 1.040 1.00 66.75 133 PRO A N 1
ATOM 1088 C CA . PRO A 1 133 ? -10.379 4.565 1.548 1.00 66.75 133 PRO A CA 1
ATOM 1089 C C . PRO A 1 133 ? -9.197 4.909 0.630 1.00 66.75 133 PRO A C 1
ATOM 1091 O O . PRO A 1 133 ? -8.802 6.073 0.554 1.00 66.75 133 PRO A O 1
ATOM 1094 N N . GLY A 1 134 ? -8.683 3.909 -0.096 1.00 67.00 134 GLY A N 1
ATOM 1095 C CA . GLY A 1 134 ? -7.501 3.989 -0.946 1.00 67.00 134 GLY A CA 1
ATOM 1096 C C . GLY A 1 134 ? -7.752 3.684 -2.427 1.00 67.00 134 GLY A C 1
ATOM 1097 O O . GLY A 1 134 ? -8.716 3.009 -2.794 1.00 67.00 134 GLY A O 1
ATOM 1098 N N . ARG A 1 135 ? -6.887 4.169 -3.322 1.00 71.19 135 ARG A N 1
ATOM 1099 C CA . ARG A 1 135 ? -7.094 4.047 -4.781 1.00 71.19 135 ARG A CA 1
ATOM 1100 C C . ARG A 1 135 ? -6.623 2.703 -5.325 1.00 71.19 135 ARG A C 1
ATOM 1102 O O . ARG A 1 135 ? -7.250 2.170 -6.241 1.00 71.19 135 ARG A O 1
ATOM 1109 N N . HIS A 1 136 ? -5.577 2.137 -4.730 1.00 74.00 136 HIS A N 1
ATOM 1110 C CA . HIS A 1 136 ? -4.786 1.073 -5.353 1.00 74.00 136 HIS A CA 1
ATOM 1111 C C . HIS A 1 136 ? -5.161 -0.356 -4.942 1.00 74.00 136 HIS A C 1
ATOM 1113 O O . HIS A 1 136 ? -4.620 -1.286 -5.531 1.00 74.00 136 HIS A O 1
ATOM 1119 N N . LEU A 1 137 ? -6.092 -0.560 -3.999 1.00 73.50 137 LEU A N 1
ATOM 1120 C CA . LEU A 1 137 ? -6.582 -1.910 -3.688 1.00 73.50 137 LEU A CA 1
ATOM 1121 C C . LEU A 1 137 ? -7.220 -2.532 -4.938 1.00 73.50 137 LEU A C 1
ATOM 1123 O O . LEU A 1 137 ? -8.119 -1.938 -5.545 1.00 73.50 137 LEU A O 1
ATOM 1127 N N . THR A 1 138 ? -6.736 -3.705 -5.327 1.00 67.00 138 THR A N 1
ATOM 1128 C CA . THR A 1 138 ? -7.182 -4.439 -6.520 1.00 67.00 138 THR A CA 1
ATOM 1129 C C . THR A 1 138 ? -8.528 -5.087 -6.267 1.00 67.00 138 THR A C 1
ATOM 1131 O O . THR A 1 138 ? -9.394 -5.116 -7.143 1.00 67.00 138 THR A O 1
ATOM 1134 N N . GLU A 1 139 ? -8.730 -5.556 -5.039 1.00 62.81 139 GLU A N 1
ATOM 1135 C CA . GLU A 1 139 ? -9.975 -6.149 -4.588 1.00 62.81 139 GLU A CA 1
ATOM 1136 C C . GLU A 1 139 ? -11.018 -5.052 -4.313 1.00 62.81 139 GLU A C 1
ATOM 1138 O O . GLU A 1 139 ? -11.410 -4.763 -3.185 1.00 62.81 139 GLU A O 1
ATOM 1143 N N . ALA A 1 140 ? -11.508 -4.439 -5.399 1.00 53.09 140 ALA A N 1
ATOM 1144 C CA . ALA A 1 140 ? -12.535 -3.392 -5.435 1.00 53.09 140 ALA A CA 1
ATOM 1145 C C . ALA A 1 140 ? -13.905 -3.816 -4.857 1.00 53.09 140 ALA A C 1
ATOM 1147 O O . ALA A 1 140 ? -14.885 -3.089 -4.999 1.00 53.09 140 ALA A O 1
ATOM 1148 N N . LYS A 1 141 ? -13.981 -4.997 -4.235 1.00 54.81 141 LYS A N 1
ATOM 1149 C CA . LYS A 1 141 ? -15.191 -5.621 -3.704 1.00 54.81 141 LYS A CA 1
ATOM 1150 C C . LYS A 1 141 ? -15.160 -5.857 -2.196 1.00 54.81 141 LYS A C 1
ATOM 1152 O O . LYS A 1 141 ? -16.143 -6.406 -1.721 1.00 54.81 141 LYS A O 1
ATOM 1157 N N . SER A 1 142 ? -14.103 -5.487 -1.458 1.00 62.53 142 SER A N 1
ATOM 1158 C CA . SER A 1 142 ? -14.134 -5.589 0.011 1.00 62.53 142 SER A CA 1
ATOM 1159 C C . SER A 1 142 ? -15.172 -4.599 0.553 1.00 62.53 142 SER A C 1
ATOM 1161 O O . SER A 1 142 ? -14.917 -3.395 0.483 1.00 62.53 142 SER A O 1
ATOM 1163 N N . PRO A 1 143 ? -16.343 -5.050 1.049 1.00 75.00 143 PRO A N 1
ATOM 1164 C CA . PRO A 1 143 ? -17.409 -4.131 1.455 1.00 75.00 143 PRO A CA 1
ATOM 1165 C C . PRO A 1 143 ? -17.020 -3.315 2.687 1.00 75.00 143 PRO A C 1
ATOM 1167 O O . PRO A 1 143 ? -17.512 -2.212 2.875 1.00 75.00 143 PRO A O 1
ATOM 1170 N N . VAL A 1 144 ? -16.104 -3.847 3.498 1.00 83.94 144 VAL A N 1
ATOM 1171 C CA . VAL A 1 144 ? -15.441 -3.124 4.579 1.00 83.94 144 VAL A CA 1
ATOM 1172 C C . VAL A 1 144 ? -13.940 -3.179 4.349 1.00 83.94 144 VAL A C 1
ATOM 1174 O O . VAL A 1 144 ? -13.375 -4.233 4.053 1.00 83.94 144 VA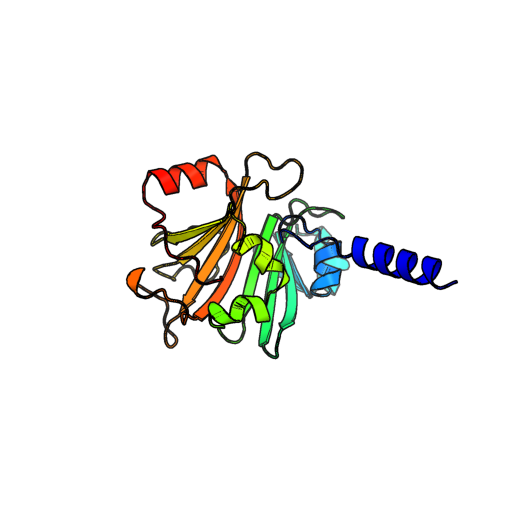L A O 1
ATOM 1177 N N . THR A 1 145 ? -13.288 -2.029 4.477 1.00 88.44 145 THR A N 1
ATOM 1178 C CA . THR A 1 145 ? -11.830 -1.904 4.472 1.00 88.44 145 THR A CA 1
ATOM 1179 C C . THR A 1 145 ? -11.373 -1.492 5.861 1.00 88.44 145 THR A C 1
ATOM 1181 O O . THR A 1 145 ? -11.943 -0.577 6.456 1.00 88.44 145 THR A O 1
ATOM 1184 N N . MET A 1 146 ? -10.333 -2.145 6.365 1.00 92.56 146 MET A N 1
ATOM 1185 C CA . MET A 1 146 ? -9.614 -1.684 7.548 1.00 92.56 146 MET A CA 1
ATOM 1186 C C . MET A 1 146 ? -8.503 -0.737 7.099 1.00 92.56 146 MET A C 1
ATOM 1188 O O . MET A 1 146 ? -7.878 -0.963 6.062 1.00 92.56 146 MET A O 1
ATOM 1192 N N . GLY A 1 147 ? -8.251 0.325 7.850 1.00 93.44 147 GLY A N 1
ATOM 1193 C CA . GLY A 1 147 ? -7.248 1.319 7.505 1.00 93.44 147 GLY A CA 1
ATOM 1194 C C . GLY A 1 147 ? -6.446 1.786 8.706 1.00 93.44 147 GLY A C 1
ATOM 1195 O O . GLY A 1 147 ? -6.896 1.710 9.847 1.00 93.44 147 GLY A O 1
ATOM 1196 N N . VAL A 1 148 ? -5.246 2.282 8.423 1.00 94.75 148 VAL A N 1
ATOM 1197 C CA . VAL A 1 148 ? -4.407 2.998 9.383 1.00 94.75 148 VAL A CA 1
ATOM 1198 C C . VAL A 1 148 ? -3.951 4.290 8.721 1.00 94.75 148 VAL A C 1
ATOM 1200 O O . VAL A 1 148 ? -3.222 4.267 7.729 1.00 94.75 148 VAL A O 1
ATOM 1203 N N . LEU A 1 149 ? -4.398 5.425 9.251 1.00 94.94 149 LEU A N 1
ATOM 1204 C CA . LEU A 1 149 ? -3.945 6.746 8.832 1.00 94.94 149 LEU A CA 1
ATOM 1205 C C . LEU A 1 149 ? -2.822 7.204 9.757 1.00 94.94 149 LEU A C 1
ATOM 1207 O O . LEU A 1 149 ? -3.040 7.345 10.954 1.00 94.94 149 LEU A O 1
ATOM 1211 N N . VAL A 1 150 ? -1.654 7.520 9.211 1.00 94.12 150 VAL A N 1
ATOM 1212 C CA . VAL A 1 150 ? -0.545 8.093 9.980 1.00 94.12 150 VAL A CA 1
ATOM 1213 C C . VAL A 1 150 ? -0.477 9.589 9.719 1.00 94.12 150 VAL A C 1
ATOM 1215 O O . VAL A 1 150 ? -0.102 10.022 8.626 1.00 94.12 150 VAL A O 1
ATOM 1218 N N . LYS A 1 151 ? -0.830 10.383 10.738 1.00 92.69 151 LYS A N 1
ATOM 1219 C CA . LYS A 1 151 ? -0.889 11.855 10.698 1.00 92.69 151 LYS A CA 1
ATOM 1220 C C . LYS A 1 151 ? 0.510 12.483 10.816 1.00 92.69 151 LYS A C 1
ATOM 1222 O O . LYS A 1 151 ? 0.772 13.348 11.651 1.00 92.69 151 LYS A O 1
ATOM 1227 N N . GLU A 1 152 ? 1.429 12.023 9.972 1.00 88.38 152 GLU A N 1
ATOM 1228 C CA . GLU A 1 152 ? 2.808 12.496 9.841 1.00 88.38 152 GLU A CA 1
ATOM 1229 C C . GLU A 1 152 ? 3.142 12.761 8.376 1.00 88.38 152 GLU A C 1
ATOM 1231 O O . GLU A 1 152 ? 2.505 12.227 7.469 1.00 88.38 152 GLU A O 1
ATOM 1236 N N . THR A 1 153 ? 4.142 13.612 8.139 1.00 85.94 153 THR A N 1
ATOM 1237 C CA . THR A 1 153 ? 4.600 13.890 6.774 1.00 85.94 153 THR A CA 1
ATOM 1238 C C . THR A 1 153 ? 5.196 12.606 6.172 1.00 85.94 153 THR A C 1
ATOM 1240 O O . THR A 1 153 ? 6.164 12.094 6.732 1.00 85.94 153 THR A O 1
ATOM 1243 N N . PRO A 1 154 ? 4.665 12.093 5.043 1.00 84.38 154 PRO A N 1
ATOM 1244 C CA . PRO A 1 154 ? 5.037 10.784 4.508 1.00 84.38 154 PRO A CA 1
ATOM 1245 C C . PRO A 1 154 ? 6.431 10.773 3.886 1.00 84.38 154 PRO A C 1
ATOM 1247 O O . PRO A 1 154 ? 7.048 9.716 3.833 1.00 84.38 154 PRO A O 1
ATOM 1250 N N . SER A 1 155 ? 6.888 11.931 3.386 1.00 82.38 155 SER A N 1
ATOM 1251 C CA . SER A 1 155 ? 8.255 12.142 2.916 1.00 82.38 155 SER A CA 1
ATOM 1252 C C . SER A 1 155 ? 8.682 13.606 2.837 1.00 82.38 155 SER A C 1
ATOM 1254 O O . SER A 1 155 ? 7.816 14.491 2.843 1.00 82.38 155 SER A O 1
ATOM 1256 N N . PRO A 1 156 ? 10.001 13.906 2.817 1.00 80.19 156 PRO A N 1
ATOM 1257 C CA . PRO A 1 156 ? 10.503 15.277 2.819 1.00 80.19 156 PRO A CA 1
ATOM 1258 C C . PRO A 1 156 ? 9.817 16.162 1.771 1.00 80.19 156 PRO A C 1
ATOM 1260 O O . PRO A 1 156 ? 9.687 15.799 0.601 1.00 80.19 156 PRO A O 1
ATOM 1263 N N . GLY A 1 157 ? 9.342 17.332 2.204 1.00 83.62 157 GLY A N 1
ATOM 1264 C CA . GLY A 1 157 ? 8.628 18.282 1.347 1.00 83.62 157 GLY A CA 1
ATOM 1265 C C . GLY A 1 157 ? 7.168 17.921 1.028 1.00 83.62 157 GLY A C 1
ATOM 1266 O O . GLY A 1 157 ? 6.541 18.615 0.230 1.00 83.62 157 GLY A O 1
ATOM 1267 N N . LYS A 1 158 ? 6.584 16.874 1.633 1.00 86.12 158 LYS A N 1
ATOM 1268 C CA . LYS A 1 158 ? 5.183 16.452 1.410 1.00 86.12 158 LYS A CA 1
ATOM 1269 C C . LYS A 1 158 ? 4.236 16.832 2.555 1.00 86.12 158 LYS A C 1
ATOM 1271 O O . LYS A 1 158 ? 3.353 16.061 2.909 1.00 86.12 158 LYS A O 1
ATOM 1276 N N . HIS A 1 159 ? 4.372 18.035 3.109 1.00 86.75 159 HIS A N 1
ATOM 1277 C CA . HIS A 1 159 ? 3.621 18.488 4.295 1.00 86.75 159 HIS A CA 1
ATOM 1278 C C . HIS A 1 159 ? 2.084 18.499 4.152 1.00 86.75 159 HIS A C 1
ATOM 1280 O O . HIS A 1 159 ? 1.378 18.487 5.154 1.00 86.75 159 HIS A O 1
ATOM 1286 N N . GLY A 1 160 ? 1.556 18.520 2.923 1.00 91.38 160 GLY A N 1
ATOM 1287 C CA . GLY A 1 160 ? 0.112 18.455 2.641 1.00 91.38 160 GLY A CA 1
ATOM 1288 C C . GLY A 1 160 ? -0.469 17.038 2.557 1.00 91.38 160 GLY A C 1
ATOM 1289 O O . GLY A 1 160 ? -1.613 16.875 2.131 1.00 91.38 160 GLY A O 1
ATOM 1290 N N . TRP A 1 161 ? 0.313 16.015 2.901 1.00 92.75 161 TRP A N 1
ATOM 1291 C CA . TRP A 1 161 ? -0.046 14.610 2.730 1.00 92.75 161 TRP A CA 1
ATOM 1292 C C . TRP A 1 161 ? 0.125 13.837 4.035 1.00 92.75 161 TRP A C 1
ATOM 1294 O O . TRP A 1 161 ? 0.962 14.189 4.863 1.00 92.75 161 TRP A O 1
ATOM 1304 N N . TYR A 1 162 ? -0.636 12.755 4.158 1.00 93.56 162 TYR A N 1
ATOM 1305 C CA . TYR A 1 162 ? -0.482 11.712 5.169 1.00 93.56 162 TYR A CA 1
ATOM 1306 C C . TYR A 1 162 ? -0.202 10.366 4.510 1.00 93.56 162 TYR A C 1
ATOM 1308 O O . TYR A 1 162 ? -0.430 10.194 3.307 1.00 93.56 162 TYR A O 1
ATOM 1316 N N . THR A 1 163 ? 0.264 9.408 5.309 1.00 93.69 163 THR A N 1
ATOM 1317 C CA . THR A 1 163 ? 0.342 8.004 4.897 1.00 93.69 163 THR A CA 1
ATOM 1318 C C . THR A 1 163 ? -0.964 7.305 5.245 1.00 93.69 163 THR A C 1
ATOM 1320 O O . THR A 1 163 ? -1.414 7.358 6.387 1.00 93.69 163 THR A O 1
ATOM 1323 N N . LEU A 1 164 ? -1.555 6.626 4.269 1.00 93.69 164 LEU A N 1
ATOM 1324 C CA . LEU A 1 164 ? -2.710 5.762 4.449 1.00 93.69 164 LEU A CA 1
ATOM 1325 C C . LEU A 1 164 ? -2.307 4.324 4.137 1.00 93.69 164 LEU A C 1
ATOM 1327 O O . LEU A 1 164 ? -1.898 4.019 3.014 1.00 93.69 164 LEU A O 1
ATOM 1331 N N . LEU A 1 165 ? -2.474 3.444 5.118 1.00 94.31 165 LEU A N 1
ATOM 1332 C CA . LEU A 1 165 ? -2.491 2.010 4.900 1.00 94.31 165 LEU A CA 1
ATOM 1333 C C . LEU A 1 165 ? -3.940 1.551 4.779 1.00 94.31 165 LEU A C 1
ATOM 1335 O O . LEU A 1 165 ? -4.788 1.956 5.571 1.00 94.31 165 LEU A O 1
ATOM 1339 N N . SER A 1 166 ? -4.238 0.735 3.775 1.00 93.31 166 SER A N 1
ATOM 1340 C CA . SER A 1 166 ? -5.569 0.152 3.572 1.00 93.31 166 SER A CA 1
ATOM 1341 C C . SER A 1 166 ? -5.439 -1.350 3.399 1.00 93.31 166 SER A C 1
ATOM 1343 O O . SER A 1 166 ? -4.598 -1.801 2.629 1.00 93.31 166 SER A O 1
ATOM 1345 N N . PHE A 1 167 ? -6.271 -2.112 4.098 1.00 92.62 167 PHE A N 1
ATOM 1346 C CA . PHE A 1 167 ? -6.175 -3.560 4.219 1.00 92.62 167 PHE A CA 1
ATOM 1347 C C . PHE A 1 167 ? -7.475 -4.208 3.736 1.00 92.62 167 PHE A C 1
ATOM 1349 O O . PHE A 1 167 ? -8.555 -3.936 4.271 1.00 92.62 167 PHE A O 1
ATOM 1356 N N . ALA A 1 168 ? -7.365 -5.086 2.740 1.00 91.56 168 ALA A N 1
ATOM 1357 C CA . ALA A 1 168 ? -8.444 -5.984 2.354 1.00 91.56 168 ALA A CA 1
ATOM 1358 C C . ALA A 1 168 ? -8.490 -7.145 3.355 1.00 91.56 168 ALA A C 1
ATOM 1360 O O . ALA A 1 168 ? -7.568 -7.970 3.418 1.00 91.56 168 ALA A O 1
ATOM 1361 N N . VAL A 1 169 ? -9.557 -7.172 4.154 1.00 89.81 169 VAL A N 1
ATOM 1362 C CA . VAL A 1 169 ? -9.710 -8.091 5.284 1.00 89.81 169 VAL A CA 1
ATOM 1363 C C . VAL A 1 169 ? -10.673 -9.236 4.986 1.00 89.81 169 VAL A C 1
ATOM 1365 O O . VAL A 1 169 ? -11.695 -9.077 4.314 1.00 89.81 169 VAL A O 1
ATOM 1368 N N . TYR A 1 170 ? -10.323 -10.402 5.517 1.00 88.81 170 TYR A N 1
ATOM 1369 C CA . TYR A 1 170 ? -10.934 -11.690 5.242 1.00 88.81 170 TYR A CA 1
ATOM 1370 C C . TYR A 1 170 ? -11.250 -12.447 6.523 1.00 88.81 170 TYR A C 1
ATOM 1372 O O . TYR A 1 170 ? -10.453 -12.478 7.460 1.00 88.81 170 TYR A O 1
ATOM 1380 N N . TYR A 1 171 ? -12.370 -13.156 6.485 1.00 86.00 171 TYR A N 1
ATOM 1381 C CA . TYR A 1 171 ? -12.758 -14.153 7.467 1.00 86.00 171 TYR A CA 1
ATOM 1382 C C . TYR A 1 171 ? -13.201 -15.419 6.727 1.00 86.00 171 TYR A C 1
ATOM 1384 O O . TYR A 1 171 ? -14.072 -15.354 5.860 1.00 86.00 171 TYR A O 1
ATOM 1392 N N . GLU A 1 172 ? -12.559 -16.556 7.014 1.00 81.69 172 GLU A N 1
ATOM 1393 C CA . GLU A 1 172 ? -12.905 -17.874 6.445 1.00 81.69 172 GLU A CA 1
ATOM 1394 C C . GLU A 1 172 ? -13.095 -17.878 4.910 1.00 81.69 172 GLU A C 1
ATOM 1396 O O . GLU A 1 172 ? -14.073 -18.390 4.364 1.00 81.69 172 GLU A O 1
ATOM 1401 N N . GLY A 1 173 ? -12.159 -17.259 4.182 1.00 80.56 173 GLY A N 1
ATOM 1402 C CA . GLY A 1 173 ? -12.173 -17.223 2.713 1.00 80.56 173 GLY A CA 1
ATOM 1403 C C . GLY A 1 173 ? -13.167 -16.232 2.094 1.00 80.56 173 GLY A C 1
ATOM 1404 O O . GLY A 1 173 ? -13.311 -16.198 0.871 1.00 80.56 173 GLY A O 1
ATOM 1405 N N . ARG A 1 174 ? -13.834 -15.401 2.904 1.00 85.69 174 ARG A N 1
ATOM 1406 C CA . ARG A 1 174 ? -14.758 -14.354 2.448 1.00 85.69 174 ARG A CA 1
ATOM 1407 C C . ARG A 1 174 ? -14.299 -12.981 2.917 1.00 85.69 174 ARG A C 1
ATOM 1409 O O . ARG A 1 174 ? -13.735 -12.848 3.997 1.00 85.69 174 ARG A O 1
ATOM 1416 N N . TYR A 1 175 ? -14.591 -11.954 2.126 1.00 87.56 175 TYR A N 1
ATOM 1417 C CA . TYR A 1 175 ? -14.390 -10.576 2.563 1.00 87.56 175 TYR A CA 1
ATOM 1418 C C . TYR A 1 175 ? -15.310 -10.232 3.722 1.00 87.56 175 TYR A C 1
ATOM 1420 O O . TYR A 1 175 ? -16.482 -10.626 3.749 1.00 87.56 175 TYR A O 1
ATOM 1428 N N . VAL A 1 176 ? -14.791 -9.424 4.636 1.00 88.38 176 VAL A N 1
ATOM 1429 C CA . VAL A 1 176 ? -15.591 -8.867 5.719 1.00 88.38 176 VAL A CA 1
ATOM 1430 C C . VAL A 1 176 ? -16.624 -7.897 5.163 1.00 88.38 176 VAL A C 1
ATOM 1432 O O . VAL A 1 176 ? -16.296 -6.968 4.431 1.00 88.38 176 VAL A O 1
ATOM 1435 N N . THR A 1 177 ? -17.882 -8.096 5.551 1.00 87.12 177 THR A N 1
ATOM 1436 C CA . THR A 1 177 ? -19.007 -7.270 5.088 1.00 87.12 177 THR A CA 1
ATOM 1437 C C . THR A 1 177 ? -19.524 -6.287 6.131 1.00 87.12 177 THR A C 1
ATOM 1439 O O . THR A 1 177 ? -20.328 -5.426 5.793 1.00 87.12 177 THR A O 1
ATOM 1442 N N . LYS A 1 178 ? -19.083 -6.409 7.391 1.00 88.00 178 LYS A N 1
ATOM 1443 C CA . LYS A 1 178 ? -19.514 -5.555 8.504 1.00 88.00 178 LYS A CA 1
ATOM 1444 C C . LYS A 1 178 ? -18.323 -5.191 9.396 1.00 88.00 178 LYS A C 1
ATOM 1446 O O . LYS A 1 178 ? -17.578 -6.103 9.755 1.00 88.00 178 LYS A O 1
ATOM 1451 N N . PRO A 1 179 ? -18.169 -3.922 9.823 1.00 86.50 179 PRO A N 1
ATOM 1452 C CA . PRO A 1 179 ? -17.062 -3.503 10.689 1.00 86.50 179 PRO A CA 1
ATOM 1453 C C . PRO A 1 179 ? -16.929 -4.316 11.980 1.00 86.50 179 PRO A C 1
ATOM 1455 O O . PRO A 1 179 ? -15.823 -4.639 12.391 1.00 86.50 179 PRO A O 1
ATOM 1458 N N . ALA A 1 180 ? -18.056 -4.728 12.569 1.00 87.69 180 ALA A N 1
ATOM 1459 C CA . ALA A 1 180 ? -18.096 -5.518 13.802 1.00 87.69 180 ALA A CA 1
ATOM 1460 C C . ALA A 1 180 ? -17.457 -6.920 13.697 1.00 87.69 180 ALA A C 1
ATOM 1462 O O . ALA A 1 180 ? -17.314 -7.591 14.712 1.00 87.69 180 ALA A O 1
ATOM 1463 N N . MET A 1 181 ? -17.108 -7.384 12.492 1.00 87.88 181 MET A N 1
ATOM 1464 C CA . MET A 1 181 ? -16.404 -8.656 12.283 1.00 87.88 181 MET A CA 1
ATOM 1465 C C . MET A 1 181 ? -14.874 -8.505 12.297 1.00 87.88 181 MET A C 1
ATOM 1467 O O . MET A 1 181 ? -14.174 -9.490 12.087 1.00 87.88 181 MET A O 1
ATOM 1471 N N . ILE A 1 182 ? -14.349 -7.286 12.450 1.00 88.56 182 ILE A N 1
ATOM 1472 C CA . ILE A 1 182 ? -12.907 -7.031 12.499 1.00 88.56 182 ILE A CA 1
ATOM 1473 C C . ILE A 1 182 ? -12.436 -7.169 13.945 1.00 88.56 182 ILE A C 1
ATOM 1475 O O . ILE A 1 182 ? -12.872 -6.427 14.822 1.00 88.56 182 ILE A O 1
ATOM 1479 N N . ASP A 1 183 ? -11.528 -8.113 14.166 1.00 88.56 183 ASP A N 1
ATOM 1480 C CA . ASP A 1 183 ? -10.874 -8.384 15.442 1.00 88.56 183 ASP A CA 1
ATOM 1481 C C . ASP A 1 183 ? -9.381 -8.717 15.236 1.00 88.56 183 ASP A C 1
ATOM 1483 O O . ASP A 1 183 ? -8.850 -8.619 14.128 1.00 88.56 183 ASP A O 1
ATOM 1487 N N . GLY A 1 184 ? -8.688 -9.118 16.306 1.00 83.00 184 GLY A N 1
ATOM 1488 C CA . GLY A 1 184 ? -7.263 -9.473 16.265 1.00 83.00 184 GLY A CA 1
ATOM 1489 C C . GLY A 1 184 ? -6.924 -10.767 15.507 1.00 83.00 184 GLY A C 1
ATOM 1490 O O . GLY A 1 184 ? -5.746 -11.051 15.279 1.00 83.00 184 GLY A O 1
ATOM 1491 N N . ASP A 1 185 ? -7.917 -11.564 15.108 1.00 90.69 185 ASP A N 1
ATOM 1492 C CA . ASP A 1 185 ? -7.736 -12.802 14.344 1.00 90.69 185 ASP A CA 1
ATOM 1493 C C . ASP A 1 185 ? -8.104 -12.649 12.861 1.00 90.69 185 ASP A C 1
ATOM 1495 O O . ASP A 1 185 ? -7.902 -13.591 12.081 1.00 90.69 185 ASP A O 1
ATOM 1499 N N . ILE A 1 186 ? -8.581 -11.468 12.449 1.00 92.69 186 ILE A N 1
ATOM 1500 C CA . ILE A 1 186 ? -8.929 -11.200 11.057 1.00 92.69 186 ILE A CA 1
ATOM 1501 C C . ILE A 1 186 ? -7.722 -11.374 10.136 1.00 92.69 186 ILE A C 1
ATOM 1503 O O . ILE A 1 186 ? -6.590 -11.017 10.472 1.00 92.69 186 ILE A O 1
ATOM 1507 N N . SER A 1 187 ? -7.961 -11.931 8.950 1.00 94.06 187 SER A N 1
ATOM 1508 C CA . SER A 1 187 ? -6.911 -12.141 7.958 1.00 94.06 187 SER A CA 1
ATOM 1509 C C . SER A 1 187 ? -6.802 -10.962 6.996 1.00 94.06 187 SER A C 1
ATOM 1511 O O . SER A 1 187 ? -7.797 -10.345 6.634 1.00 94.06 187 SER A O 1
ATOM 1513 N N . ILE A 1 188 ? -5.593 -10.672 6.541 1.00 93.06 188 ILE A N 1
ATOM 1514 C CA . ILE A 1 188 ? -5.245 -9.659 5.551 1.00 93.06 188 ILE A CA 1
ATOM 1515 C C . ILE A 1 188 ? -4.745 -10.414 4.323 1.00 93.06 188 ILE A C 1
ATOM 1517 O O . ILE A 1 188 ? -3.843 -11.244 4.434 1.00 93.06 188 ILE A O 1
ATOM 1521 N N . LYS A 1 189 ? -5.316 -10.134 3.149 1.00 90.69 189 LYS A N 1
ATOM 1522 C CA . LYS A 1 189 ? -4.877 -10.744 1.878 1.00 90.69 189 LYS A CA 1
ATOM 1523 C C . LYS A 1 189 ? -4.125 -9.773 0.978 1.00 90.69 189 LYS A C 1
ATOM 1525 O O . LYS A 1 189 ? -3.162 -10.142 0.308 1.00 90.69 189 LYS A O 1
ATOM 1530 N N . GLU A 1 190 ? -4.561 -8.526 0.989 1.00 92.12 190 GLU A N 1
ATOM 1531 C CA . GLU A 1 190 ? -3.956 -7.438 0.241 1.00 92.12 190 GLU A CA 1
ATOM 1532 C C . GLU A 1 190 ? -3.873 -6.224 1.158 1.00 92.12 190 GLU A C 1
ATOM 1534 O O . GLU A 1 190 ? -4.781 -5.970 1.956 1.00 92.12 190 GLU A O 1
ATOM 1539 N N . PHE A 1 191 ? -2.803 -5.450 1.030 1.00 93.81 191 PHE A N 1
ATOM 1540 C CA . PHE A 1 191 ? -2.774 -4.116 1.602 1.00 93.81 191 PHE A CA 1
ATOM 1541 C C . PHE A 1 191 ? -2.036 -3.134 0.706 1.00 93.81 191 PHE A C 1
ATOM 1543 O O . PHE A 1 191 ? -1.194 -3.500 -0.114 1.00 93.81 191 PHE A O 1
ATOM 1550 N N . THR A 1 192 ? -2.358 -1.860 0.864 1.00 94.12 192 THR A N 1
ATOM 1551 C CA . THR A 1 192 ? -1.692 -0.760 0.174 1.00 94.12 192 THR A CA 1
ATOM 1552 C C . THR A 1 192 ? -1.111 0.213 1.172 1.00 94.12 192 THR A C 1
ATOM 1554 O O . THR A 1 192 ? -1.659 0.386 2.255 1.00 94.12 192 THR A O 1
ATOM 1557 N N . ILE A 1 193 ? -0.047 0.895 0.765 1.00 94.31 193 ILE A N 1
ATOM 1558 C CA . ILE A 1 193 ? 0.506 2.058 1.452 1.00 94.31 193 ILE A CA 1
ATOM 1559 C C . ILE A 1 193 ? 0.526 3.181 0.429 1.00 94.31 193 ILE A C 1
ATOM 1561 O O . ILE A 1 193 ? 1.166 3.051 -0.610 1.00 94.31 193 ILE A O 1
ATOM 1565 N N . GLU A 1 194 ? -0.172 4.278 0.676 1.00 92.50 194 GLU A N 1
ATOM 1566 C CA . GLU A 1 194 ? -0.218 5.389 -0.270 1.00 92.50 194 GLU A CA 1
ATOM 1567 C C . GLU A 1 194 ? -0.321 6.739 0.425 1.00 92.50 194 GLU A C 1
ATOM 1569 O O . GLU A 1 194 ? -0.600 6.837 1.619 1.00 92.50 194 GLU A O 1
ATOM 1574 N N . ARG A 1 195 ? -0.085 7.803 -0.342 1.00 91.12 195 ARG A N 1
ATOM 1575 C CA . ARG A 1 195 ? -0.308 9.165 0.139 1.00 91.12 195 ARG A CA 1
ATOM 1576 C C . ARG A 1 195 ? -1.770 9.544 -0.032 1.00 91.12 195 ARG A C 1
ATOM 1578 O O . ARG A 1 195 ? -2.314 9.436 -1.131 1.00 91.12 195 ARG A O 1
ATOM 1585 N N . VAL A 1 196 ? -2.356 10.087 1.025 1.00 92.06 196 VAL A N 1
ATOM 1586 C CA . VAL A 1 196 ? -3.676 10.724 1.001 1.00 92.06 196 VAL A CA 1
ATOM 1587 C C . VAL A 1 196 ? -3.524 12.207 1.314 1.00 92.06 196 VAL A C 1
ATOM 1589 O O . VAL A 1 196 ? -2.668 12.594 2.113 1.00 92.06 196 VAL A O 1
ATOM 1592 N N . ALA A 1 197 ? -4.293 13.056 0.632 1.00 92.62 197 ALA A N 1
ATOM 1593 C CA . ALA A 1 197 ? -4.267 14.485 0.913 1.00 92.62 197 ALA A CA 1
ATOM 1594 C C . ALA A 1 197 ? -4.772 14.713 2.339 1.00 92.62 197 ALA A C 1
ATOM 1596 O O . ALA A 1 197 ? -5.801 14.156 2.723 1.00 92.62 197 ALA A O 1
ATOM 1597 N N . ARG A 1 198 ? -4.061 15.540 3.110 1.00 93.81 198 ARG A N 1
ATOM 1598 C CA . ARG A 1 198 ? -4.407 15.824 4.507 1.00 93.81 198 ARG A CA 1
ATOM 1599 C C . ARG A 1 198 ? -5.860 16.289 4.652 1.00 93.81 198 ARG A C 1
ATOM 1601 O O . ARG A 1 198 ? -6.595 15.723 5.449 1.00 93.81 198 ARG A O 1
ATOM 1608 N N . SER A 1 199 ? -6.279 17.235 3.815 1.00 93.50 199 SER A N 1
ATOM 1609 C CA . SER A 1 199 ? -7.642 17.775 3.819 1.00 93.50 199 SER A CA 1
ATOM 1610 C C . SER A 1 199 ? -8.717 16.743 3.464 1.00 93.50 199 SER A C 1
ATOM 1612 O O . SER A 1 199 ? -9.817 16.806 3.997 1.00 93.50 199 SER A O 1
ATOM 1614 N N . ASP A 1 200 ? -8.420 15.788 2.577 1.00 92.50 200 ASP A N 1
ATOM 1615 C CA . ASP A 1 200 ? -9.356 14.712 2.220 1.00 92.50 200 ASP A CA 1
ATOM 1616 C C . ASP A 1 200 ? -9.511 13.708 3.370 1.00 92.50 200 ASP A C 1
ATOM 1618 O O . ASP A 1 200 ? -10.620 13.278 3.672 1.00 92.50 200 ASP A O 1
ATOM 1622 N N . ALA A 1 201 ? -8.407 13.363 4.039 1.00 92.62 201 ALA A N 1
ATOM 1623 C CA . ALA A 1 201 ? -8.424 12.485 5.204 1.00 92.62 201 ALA A CA 1
ATOM 1624 C C . ALA A 1 201 ? -9.189 13.113 6.381 1.00 92.62 201 ALA A C 1
ATOM 1626 O O . ALA A 1 201 ? -10.092 12.481 6.923 1.00 92.62 201 ALA A O 1
ATOM 1627 N N . GLU A 1 202 ? -8.878 14.368 6.721 1.00 93.50 202 GLU A N 1
ATOM 1628 C CA . GLU A 1 202 ? -9.558 15.114 7.790 1.00 93.50 202 GLU A CA 1
ATOM 1629 C C . GLU A 1 202 ? -11.062 15.259 7.491 1.00 93.50 202 GLU A C 1
ATOM 1631 O O . GLU A 1 202 ? -11.891 14.970 8.348 1.00 93.50 202 GLU A O 1
ATOM 1636 N N . ALA A 1 203 ? -11.445 15.571 6.246 1.00 92.31 203 ALA A N 1
ATOM 1637 C CA . ALA A 1 203 ? -12.856 15.673 5.871 1.00 92.31 203 ALA A CA 1
ATOM 1638 C C . ALA A 1 203 ? -13.622 14.338 5.964 1.00 92.31 203 ALA A C 1
ATOM 1640 O O . ALA A 1 203 ? -14.822 14.340 6.238 1.00 92.31 203 ALA A O 1
ATOM 1641 N N . LYS A 1 204 ? -12.975 13.195 5.696 1.00 90.75 204 LYS A N 1
ATOM 1642 C CA . LYS A 1 204 ? -13.596 11.862 5.835 1.00 90.75 204 LYS A CA 1
ATOM 1643 C C . LYS A 1 204 ? -13.799 11.480 7.296 1.00 90.75 204 LYS A C 1
ATOM 1645 O O . LYS A 1 204 ? -14.839 10.915 7.632 1.00 90.75 204 LYS A O 1
ATOM 1650 N N . GLU A 1 205 ? -12.830 11.823 8.138 1.00 89.50 205 GLU A N 1
ATOM 1651 C CA . GLU A 1 205 ? -12.910 11.672 9.591 1.00 89.50 205 GLU A CA 1
ATOM 1652 C C . GLU A 1 205 ? -14.059 12.521 10.160 1.00 89.50 205 GLU A C 1
ATOM 1654 O O . GLU A 1 205 ? -14.951 11.983 10.809 1.00 89.50 205 GLU A O 1
ATOM 1659 N N . GLU A 1 206 ? -14.127 13.811 9.813 1.00 90.50 206 GLU A N 1
ATOM 1660 C CA . GLU A 1 206 ? -15.190 14.730 10.260 1.00 90.50 206 GLU A CA 1
ATOM 1661 C C . GLU A 1 206 ? -16.598 14.298 9.822 1.00 90.50 206 GLU A C 1
ATOM 1663 O O . GLU A 1 206 ? -17.574 14.508 10.541 1.00 90.50 206 GLU A O 1
ATOM 1668 N N . LYS A 1 207 ? -16.719 13.675 8.644 1.00 91.25 207 LYS A N 1
ATOM 1669 C CA . LYS A 1 207 ? -17.993 13.154 8.120 1.00 91.25 207 LYS A CA 1
ATOM 1670 C C . LYS A 1 207 ? -18.399 11.803 8.713 1.00 91.25 207 LYS A C 1
ATOM 1672 O O . LYS A 1 207 ? -19.467 11.304 8.359 1.00 91.25 207 LYS A O 1
ATOM 1677 N N . GLY A 1 208 ? -17.564 11.192 9.555 1.00 87.25 208 GLY A N 1
ATOM 1678 C CA . GLY A 1 208 ? -17.807 9.856 10.100 1.00 87.25 208 GLY A CA 1
ATOM 1679 C C . GLY A 1 208 ? -17.741 8.744 9.050 1.00 87.25 208 GLY A C 1
ATOM 1680 O O . GLY A 1 208 ? -18.338 7.687 9.231 1.00 87.25 208 GLY A O 1
ATOM 1681 N N . GLU A 1 209 ? -17.039 8.957 7.929 1.00 90.19 209 GLU A N 1
ATOM 1682 C CA . GLU A 1 209 ? -16.818 7.886 6.944 1.00 90.19 209 GLU A CA 1
ATOM 1683 C C . GLU A 1 209 ? -15.813 6.849 7.458 1.00 90.19 209 GLU A C 1
ATOM 1685 O O . GLU A 1 209 ? -15.816 5.700 7.012 1.00 90.19 209 GLU A O 1
ATOM 1690 N N . TRP A 1 210 ? -14.953 7.262 8.391 1.00 93.12 210 TRP A N 1
ATOM 1691 C CA . TRP A 1 210 ? -13.969 6.423 9.058 1.00 93.12 210 TRP A CA 1
ATOM 1692 C C . TRP A 1 210 ? -14.385 6.207 10.505 1.00 93.12 210 TRP A C 1
ATOM 1694 O O . TRP A 1 210 ? -14.358 7.128 11.317 1.00 93.12 210 TRP A O 1
ATOM 1704 N N . ASN A 1 211 ? -14.764 4.971 10.818 1.00 92.62 211 ASN A N 1
ATOM 1705 C CA . ASN A 1 211 ? -15.137 4.573 12.168 1.00 92.62 211 ASN A CA 1
ATOM 1706 C C . ASN A 1 211 ? -13.892 4.058 12.884 1.00 92.62 211 ASN A C 1
ATOM 1708 O O . ASN A 1 211 ? -13.334 3.037 12.473 1.00 92.62 211 ASN A O 1
ATOM 1712 N N . GLU A 1 212 ? -13.448 4.768 13.917 1.00 94.25 212 GLU A N 1
ATOM 1713 C CA . GLU A 1 212 ? -12.279 4.385 14.708 1.00 94.25 212 GLU A CA 1
ATOM 1714 C C . GLU A 1 212 ? -12.464 2.999 15.343 1.00 94.25 212 GLU A C 1
ATOM 1716 O O . GLU A 1 212 ? -13.550 2.639 15.802 1.00 94.25 212 GLU A O 1
ATOM 1721 N N . ILE A 1 213 ? -11.389 2.212 15.349 1.00 92.81 213 ILE A N 1
ATOM 1722 C CA . ILE A 1 213 ? -11.340 0.879 15.956 1.00 92.81 213 ILE A CA 1
ATOM 1723 C C . ILE A 1 213 ? -10.072 0.727 16.800 1.00 92.81 213 ILE A C 1
ATOM 1725 O O . ILE A 1 213 ? -9.102 1.462 16.587 1.00 92.81 213 ILE A O 1
ATOM 1729 N N . PRO A 1 214 ? -10.026 -0.254 17.722 1.00 92.75 214 PRO A N 1
ATOM 1730 C CA . PRO A 1 214 ? -8.781 -0.625 18.375 1.00 92.75 214 PRO A CA 1
ATOM 1731 C C . PRO A 1 214 ? -7.677 -0.910 17.352 1.00 92.75 214 PRO A C 1
ATOM 1733 O O . PRO A 1 214 ? -7.911 -1.500 16.296 1.00 92.75 214 PRO A O 1
ATOM 1736 N N . ASN A 1 215 ? -6.450 -0.511 17.675 1.00 90.75 215 ASN A N 1
ATOM 1737 C CA . ASN A 1 215 ? -5.299 -0.850 16.852 1.00 90.75 215 ASN A CA 1
ATOM 1738 C C . ASN A 1 215 ? -4.902 -2.311 17.113 1.00 90.75 215 ASN A C 1
ATOM 1740 O O . ASN A 1 215 ? -4.144 -2.598 18.036 1.00 90.75 215 ASN A O 1
ATOM 1744 N N . TYR A 1 216 ? -5.424 -3.221 16.291 1.00 90.19 216 TYR A N 1
ATOM 1745 C CA . TYR A 1 216 ? -5.181 -4.665 16.380 1.00 90.19 216 TYR A CA 1
ATOM 1746 C C . TYR A 1 216 ? -3.778 -5.108 15.918 1.00 90.19 216 TYR A C 1
ATOM 1748 O O . TYR A 1 216 ? -3.494 -6.303 15.909 1.00 90.19 216 TYR A O 1
ATOM 1756 N N . PHE A 1 217 ? -2.904 -4.173 15.526 1.00 87.31 217 PHE A N 1
ATOM 1757 C CA . PHE A 1 217 ? -1.506 -4.456 15.175 1.00 87.31 217 PHE A CA 1
ATOM 1758 C C . PHE A 1 217 ? -0.542 -4.336 16.370 1.00 87.31 217 PHE A C 1
ATOM 1760 O O . PHE A 1 217 ? 0.644 -4.630 16.207 1.00 87.31 217 PHE A O 1
ATOM 1767 N N . LYS A 1 218 ? -1.022 -3.852 17.525 1.00 78.75 218 LYS A N 1
ATOM 1768 C CA . LYS A 1 218 ? -0.236 -3.659 18.754 1.00 78.75 218 LYS A CA 1
ATOM 1769 C C . LYS A 1 218 ? -0.219 -4.895 19.646 1.00 78.75 218 LYS A C 1
ATOM 1771 O O . LYS A 1 218 ? -1.254 -5.593 19.707 1.00 78.75 218 LYS A O 1
#

pLDDT: mean 85.15, std 14.41, range [36.5, 96.62]

Sequence (218 aa):
MKKIIILCMLMMMANAGVSQAALNDTRETIAREYGEYRIVIDRDDQRWAKAEWESKGWRYAKAASYWHMFWRQGNAVQMTVAYDADKPGSFVRAQRYIMETPIKIKDFRTYFPELEPLIASPKALSFTSEKKPGRHLTEAKSPVTMGVLVKETPSPGKHGWYTLLSFAVYYEGRYVTKPAMIDGDISIKEFTIER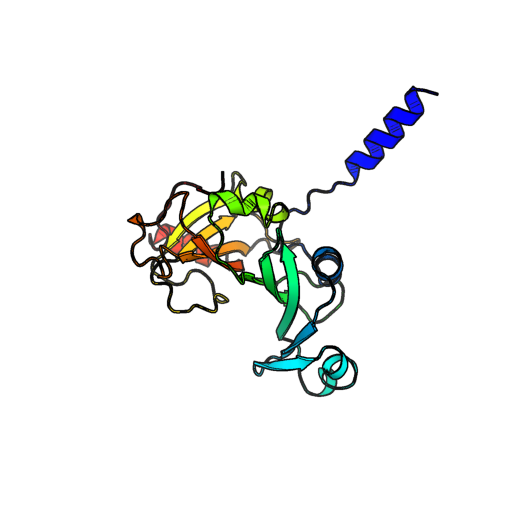VARSDAEAKEEKGEWNEIPNYFK

Secondary structure (DSSP, 8-state):
-HHHHHHHHHHHHTT------TTS-BHHHHHHHH----EEEETTS-EEEHHHHHHTGGGT--EEEEEEEEEETTEEEEEEEEESSSSTTPBEEEEEEEEEEEEEGGGHHHH-GGGHHHHS-TTEEEEEESS---S--S-TT-SSEEEEEE-S-SSTT-TTEEEEEEEEEEETTEE--SGGG--TT-EEEEEEEEEEEHHHHHHHHHTT-SEE---TT-

=== Feature glossary ===
Key to the feature types in this record:

pLDDT. pLDDT is the predicted lDDT-Cα score: AlphaFold's confidence that the local environment of each residue (all inter-atomic distances within 15 Å) is correctly placed. It is a per-residue number between 0 and 100, with higher meaning more reliable.

Radius of gyration, Cα contacts, bounding box. The geometric summary reports three shape descriptors. Rg (radius of gyration) measures how spread out the Cα atoms are about their centre of mass; compact globular proteins have small Rg, elongated or unfolded ones large. Cα contacts (<8 Å, |i−j|>4) count long-range residue pairs in spatial proximity — high for tightly packed folds, near zero for rods or random coil. The bounding-box extents give the protein's footprint along x, y, z in Å.

Backbone torsions (φ/ψ). Backbone dihedral angles. Every residue except chain termini has a φ (preceding-C → N → Cα → C) and a ψ (N → Cα → C → next-N). They are reported in degrees following the IUPAC sign convention. Secondary structure is essentially a statement about which (φ, ψ) basin each residue occupies.

Contact-map, Ramachandran, and PAE plots. Plot images: a contact map (which residues are close in 3D, as an N×N binary image), a Ramachandran scatter (backbone torsion angles, revealing secondary-structure composition at a glance), and — for AlphaFold structures — a PAE heatmap (pairwise prediction confidence).

Predicted aligned error. Predicted Aligned Error (PAE) is an AlphaFold confidence matrix: entry (i, j) is the expected error in the position of residue j, in ångströms, when the prediction is superimposed on the true structure at residue i. Low PAE within a block of residues means that block is internally rigid and well-predicted; high PAE between two blocks means their relative placement is uncertain even if each block individually is confident.

Secondary structure (3-state, P-SEA). Three-state secondary structure (P-SEA) collapses the eight DSSP classes into helix (a), strand (b), and coil (c). P-SEA assigns these from Cα geometry alone — distances and angles — without requiring backbone oxygens, so it works on any Cα trace.

Solvent-accessible surface area. Solvent-accessible surface area (SASA) is the area in Å² traced out by the centre of a 1.4 Å probe sphere (a water molecule) rolled over the protein's van der Waals surface (Shrake–Rupley / Lee–Richards construction). Buried residues have near-zero SASA; fully exposed residues can exceed 200 Å². The total SASA scales roughly with the number of surface residues.

Foldseek 3Di. The Foldseek 3Di string encodes local tertiary geometry as a 20-letter alphabet — one character per residue — derived from the relative positions of nearby Cα atoms. Unlike the amino-acid sequence, 3Di is a direct function of the 3D structure, so two proteins with the same fold have similar 3Di strings even at low sequence identity.

B-factor. For experimental (PDB) structures, the B-factor (temperature factor) quantifies the positional spread of each atom in the crystal — a combination of thermal vibration and static disorder — in units of Å². High B-factors mark flexible loops or poorly resolved regions; low B-factors mark the rigid, well-ordered core.

mmCIF coordinates. The mmCIF block holds the 3D Cartesian coordinates of each backbone atom (N, Cα, C, O) in ångströms. mmCIF is the PDB's canonical archive format — a tagged-loop text representation of the atomic model.

InterPro / GO / CATH / organism. Functional annotations link the protein to curated databases. InterPro entries identify conserved domains and families by matching the sequence against member-database signatures (Pfam, PROSITE, CDD, …). Gene Ontology (GO) terms describe molecular function, biological process, and cellular component in a controlled vocabulary. CATH places the structure in a hierarchical fold classification (Class/Architecture/Topology/Homologous-superfamily). The organism is the source species.

Rendered structure images. Structure images are PyMOL renders from six orthogonal camera directions. Cartoon representation draws helices as coils and strands as arrows; sticks shows the backbone as bonds; surface shows the solvent-excluded envelope. Rainbow coloring maps sequence position to hue (blue→red, N→C); chain coloring assigns a distinct color per polypeptide.

Sequence. This is the polypeptide sequence — one letter per residue, N-terminus first. Length ranges from a few dozen residues for small domains to over a thousand for large multi-domain proteins.

Secondary structure (8-state, DSSP). The SS8 string is DSSP's per-residue secondary-structure call. α-helix (H) means an i→i+4 H-bond ladder; β-strand (E) means the residue participates in a β-sheet; 3₁₀ (G) and π (I) are tighter and wider helices; T/S are turns/bends; '-' is loop.

Nearest PDB structures. Structural nearest neighbors (via Foldseek easy-search vs the PDB). Reported per hit: target PDB id, E-value, and alignment TM-score. A TM-score above ~0.5 is the conventional threshold for 'same fold'.